Protein AF-A0A544Y731-F1 (afdb_monomer_lite)

Structure (mmCIF, N/CA/C/O backbone):
data_AF-A0A544Y731-F1
#
_entry.id   AF-A0A544Y731-F1
#
loop_
_atom_site.group_PDB
_atom_site.id
_atom_site.type_symbol
_atom_site.label_atom_id
_atom_site.label_alt_id
_atom_site.label_comp_id
_atom_site.label_asym_id
_atom_site.label_entity_id
_atom_site.label_seq_id
_atom_site.pdbx_PDB_ins_code
_atom_site.Cartn_x
_atom_site.Cartn_y
_atom_site.Cartn_z
_atom_site.occupancy
_atom_site.B_iso_or_equiv
_atom_site.auth_seq_id
_atom_site.auth_comp_id
_atom_site.auth_asym_id
_atom_site.auth_atom_id
_atom_site.pdbx_PDB_model_num
ATOM 1 N N . MET A 1 1 ? 7.324 11.461 7.011 1.00 40.72 1 MET A N 1
ATOM 2 C CA . MET A 1 1 ? 6.875 11.324 5.613 1.00 40.72 1 MET A CA 1
ATOM 3 C C . MET A 1 1 ? 5.561 12.087 5.469 1.00 40.72 1 MET A C 1
ATOM 5 O O . MET A 1 1 ? 4.742 11.975 6.371 1.00 40.72 1 MET A O 1
ATOM 9 N N . THR A 1 2 ? 5.385 12.925 4.443 1.00 43.88 2 THR A N 1
ATOM 10 C CA . THR A 1 2 ? 4.226 13.841 4.288 1.00 43.88 2 THR A CA 1
ATOM 11 C C . THR A 1 2 ? 2.957 13.166 3.756 1.00 43.88 2 THR A C 1
ATOM 13 O O . THR A 1 2 ? 1.892 13.777 3.798 1.00 43.88 2 THR A O 1
ATOM 16 N N . GLY A 1 3 ? 3.058 11.908 3.316 1.00 43.12 3 GLY A N 1
ATOM 17 C CA . GLY A 1 3 ? 1.939 11.127 2.787 1.00 43.12 3 GLY A CA 1
ATOM 18 C C . GLY A 1 3 ? 1.619 11.402 1.318 1.00 43.12 3 GLY A C 1
ATOM 19 O O . GLY A 1 3 ? 0.495 11.178 0.894 1.00 43.12 3 GLY A O 1
ATOM 20 N N . VAL A 1 4 ? 2.588 11.912 0.556 1.00 51.22 4 VAL A N 1
ATOM 21 C CA . VAL A 1 4 ? 2.385 12.395 -0.812 1.00 51.22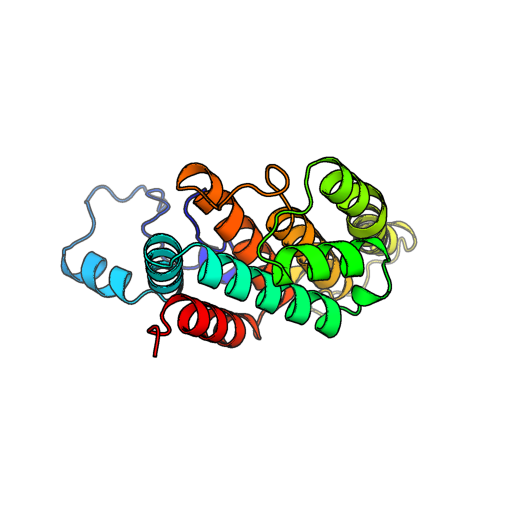 4 VAL A CA 1
ATOM 22 C C . VAL A 1 4 ? 3.286 11.627 -1.773 1.00 51.22 4 VAL A C 1
ATOM 24 O O . VAL A 1 4 ? 4.460 11.404 -1.469 1.00 51.22 4 VAL A O 1
ATOM 27 N N . ARG A 1 5 ? 2.742 11.209 -2.924 1.00 58.78 5 ARG A N 1
ATOM 28 C CA . ARG A 1 5 ? 3.461 10.401 -3.915 1.00 58.78 5 ARG A CA 1
ATOM 29 C C . ARG A 1 5 ? 4.443 11.275 -4.708 1.00 58.78 5 ARG A C 1
ATOM 31 O O . ARG A 1 5 ? 4.013 12.063 -5.536 1.00 58.78 5 ARG A O 1
ATOM 38 N N . LEU A 1 6 ? 5.747 11.114 -4.474 1.00 58.34 6 LEU A N 1
ATOM 39 C CA . LEU A 1 6 ? 6.803 11.793 -5.239 1.00 58.34 6 LEU A CA 1
ATOM 40 C C . LEU A 1 6 ? 6.984 11.118 -6.616 1.00 58.34 6 LEU A C 1
ATOM 42 O O . LEU A 1 6 ? 7.841 10.254 -6.756 1.00 58.34 6 LEU A O 1
ATOM 46 N N . THR A 1 7 ? 6.151 11.448 -7.605 1.00 59.28 7 THR A N 1
ATOM 47 C CA . THR A 1 7 ? 6.339 11.037 -9.019 1.00 59.28 7 THR A CA 1
ATOM 48 C C . THR A 1 7 ? 6.969 12.157 -9.841 1.00 59.28 7 THR A C 1
ATOM 50 O O . THR A 1 7 ? 6.969 13.303 -9.397 1.00 59.28 7 THR A O 1
ATOM 53 N N . ALA A 1 8 ? 7.451 11.874 -11.056 1.00 55.78 8 ALA A N 1
ATOM 54 C CA . ALA A 1 8 ? 7.881 12.926 -11.987 1.00 55.78 8 ALA A CA 1
ATOM 55 C C . ALA A 1 8 ? 6.768 13.961 -12.273 1.00 55.78 8 ALA A C 1
ATOM 57 O O . ALA A 1 8 ? 7.023 15.165 -12.276 1.00 55.78 8 ALA A O 1
ATOM 58 N N . GLU A 1 9 ? 5.521 13.501 -12.424 1.00 54.25 9 GLU A N 1
ATOM 59 C CA . GLU A 1 9 ? 4.333 14.359 -12.564 1.00 54.25 9 GLU A CA 1
ATOM 60 C C . GLU A 1 9 ? 4.136 15.257 -11.332 1.00 54.25 9 GLU A C 1
ATOM 62 O O . GLU A 1 9 ? 3.957 16.466 -11.466 1.00 54.25 9 GLU A O 1
ATOM 67 N N . TRP A 1 10 ? 4.257 14.693 -10.129 1.00 56.41 10 TRP A N 1
ATOM 68 C CA . TRP A 1 10 ? 4.209 15.457 -8.887 1.00 56.41 10 TRP A CA 1
ATOM 69 C C . TRP A 1 10 ? 5.381 16.450 -8.807 1.00 56.41 10 TRP A C 1
ATOM 71 O O . TRP A 1 10 ? 5.206 17.633 -8.584 1.00 56.41 10 TRP A O 1
ATOM 81 N N . LEU A 1 11 ? 6.613 16.055 -9.113 1.00 55.66 11 LEU A N 1
ATOM 82 C CA . LEU A 1 11 ? 7.748 16.987 -9.102 1.00 55.66 11 LEU A CA 1
ATOM 83 C C . LEU A 1 11 ? 7.603 18.146 -10.106 1.00 55.66 11 LEU A C 1
ATOM 85 O O . LEU A 1 11 ? 8.211 19.198 -9.908 1.00 55.66 11 LEU A O 1
ATOM 89 N N . SER A 1 12 ? 6.800 17.971 -11.158 1.00 52.28 12 SER A N 1
ATOM 90 C CA . SER A 1 12 ? 6.509 19.013 -12.147 1.00 52.28 12 SER A CA 1
ATOM 91 C C . SER A 1 12 ? 5.397 19.989 -11.727 1.00 52.28 12 SER A C 1
ATOM 93 O O . SER A 1 12 ? 5.237 21.040 -12.353 1.00 52.28 12 SER A O 1
ATOM 95 N N . GLY A 1 13 ? 4.643 19.669 -10.669 1.00 51.50 13 GLY A N 1
ATOM 96 C CA . GLY A 1 13 ? 3.543 20.469 -10.138 1.00 51.50 13 GLY A CA 1
ATOM 97 C C . GLY A 1 13 ? 3.939 21.371 -8.963 1.00 51.50 13 GLY A C 1
ATOM 98 O O . GLY A 1 13 ? 4.918 21.147 -8.252 1.00 51.50 13 GLY A O 1
ATOM 99 N N . ALA A 1 14 ? 3.150 22.420 -8.717 1.00 52.28 14 ALA A N 1
ATOM 100 C CA . ALA A 1 14 ? 3.285 23.229 -7.509 1.00 52.28 14 ALA A CA 1
ATOM 101 C C . ALA A 1 14 ? 2.688 22.470 -6.307 1.00 52.28 14 ALA A C 1
ATOM 103 O O . ALA A 1 14 ? 1.478 22.251 -6.263 1.00 52.28 14 ALA A O 1
ATOM 104 N N . HIS A 1 15 ? 3.513 22.081 -5.323 1.00 51.03 15 HIS A N 1
ATOM 105 C CA . HIS A 1 15 ? 3.049 21.312 -4.161 1.00 51.03 15 HIS A CA 1
ATOM 106 C C . HIS A 1 15 ? 3.283 22.013 -2.818 1.00 51.03 15 HIS A C 1
ATOM 108 O O . HIS A 1 15 ? 4.425 22.312 -2.472 1.00 51.03 15 HIS A O 1
ATOM 114 N N . PRO A 1 16 ? 2.236 22.186 -1.989 1.00 49.94 16 PRO A N 1
ATOM 115 C CA . PRO A 1 16 ? 2.325 22.934 -0.732 1.00 49.94 16 PRO A CA 1
ATOM 116 C C . PRO A 1 16 ? 3.081 22.198 0.390 1.00 49.94 16 PRO A C 1
ATOM 118 O O . PRO A 1 16 ? 3.379 22.790 1.425 1.00 49.94 16 PRO A O 1
ATOM 121 N N . TYR A 1 17 ? 3.420 20.917 0.207 1.00 45.50 17 TYR A N 1
ATOM 122 C CA . TYR A 1 17 ? 4.184 20.128 1.185 1.00 45.50 17 TYR A CA 1
ATOM 123 C C . TYR A 1 17 ? 5.698 20.308 1.085 1.00 45.50 17 TYR A C 1
ATOM 125 O O . TYR A 1 17 ? 6.421 19.952 2.016 1.00 45.50 17 TYR A O 1
ATOM 133 N N . LEU A 1 18 ? 6.170 20.861 -0.034 1.00 43.97 18 LEU A N 1
ATOM 134 C CA . LEU A 1 18 ? 7.523 21.364 -0.198 1.00 43.97 18 LEU A CA 1
ATOM 135 C C . LEU A 1 18 ? 7.423 22.881 -0.287 1.00 43.97 18 LEU A C 1
ATOM 137 O O . LEU A 1 18 ? 7.151 23.446 -1.339 1.00 43.97 18 LEU A O 1
ATOM 141 N N . THR A 1 19 ? 7.718 23.566 0.813 1.00 44.09 19 THR A N 1
ATOM 142 C CA . THR A 1 19 ? 7.907 25.026 0.842 1.00 44.09 19 THR A CA 1
ATOM 143 C C . THR A 1 19 ? 9.213 25.440 0.150 1.00 44.09 19 THR A C 1
ATOM 145 O O . THR A 1 19 ? 9.835 26.412 0.541 1.00 44.09 19 THR A O 1
ATOM 148 N N . PHE A 1 20 ? 9.670 24.686 -0.847 1.00 41.06 20 PHE A N 1
ATOM 149 C CA . PHE A 1 20 ? 10.825 25.001 -1.675 1.00 41.06 20 PHE A CA 1
ATOM 150 C C . PHE A 1 20 ? 10.366 25.008 -3.136 1.00 41.06 20 PHE A C 1
ATOM 152 O O . PHE A 1 20 ? 10.756 24.155 -3.924 1.00 41.06 20 PHE A O 1
ATOM 159 N N . GLN A 1 21 ? 9.534 25.980 -3.518 1.00 43.19 21 GLN A N 1
ATOM 160 C CA . GLN A 1 21 ? 9.644 26.485 -4.888 1.00 43.19 21 GLN A CA 1
ATOM 161 C C . GLN A 1 21 ? 11.025 27.131 -4.997 1.00 43.19 21 GLN A C 1
ATOM 163 O O . GLN A 1 21 ? 11.471 27.736 -4.030 1.00 43.19 21 GLN A O 1
ATOM 168 N N . TRP A 1 22 ? 11.753 26.967 -6.099 1.00 37.94 22 TRP A N 1
ATOM 169 C CA . TRP A 1 22 ? 12.925 27.808 -6.344 1.00 37.94 22 TRP A CA 1
ATOM 170 C C . TRP A 1 22 ? 12.571 28.839 -7.423 1.00 37.94 22 TRP A C 1
ATOM 172 O O . TRP A 1 22 ? 12.202 28.433 -8.524 1.00 37.94 22 TRP A O 1
ATOM 182 N N . PRO A 1 23 ? 12.686 30.150 -7.142 1.00 50.84 23 PRO A N 1
ATOM 183 C CA . PRO A 1 23 ? 13.085 30.733 -5.860 1.00 50.84 23 PRO A CA 1
ATOM 184 C C . PRO A 1 23 ? 12.032 30.502 -4.763 1.00 50.84 23 PRO A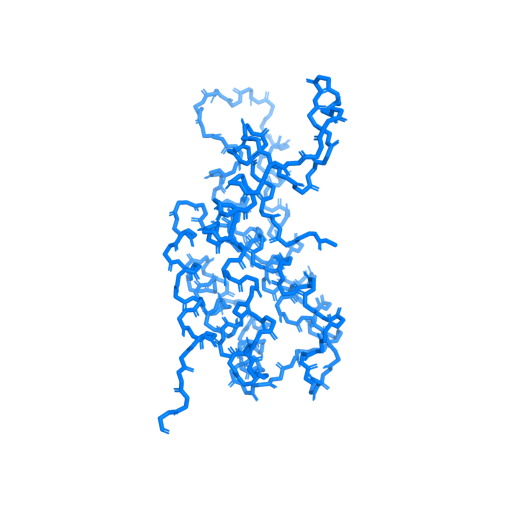 C 1
ATOM 186 O O . PRO A 1 23 ? 10.839 30.419 -5.047 1.00 50.84 23 PRO A O 1
ATOM 189 N N . LEU A 1 24 ? 12.510 30.384 -3.518 1.00 48.84 24 LEU A N 1
ATOM 190 C CA . LEU A 1 24 ? 11.707 30.148 -2.310 1.00 48.84 24 LEU A CA 1
ATOM 191 C C . LEU A 1 24 ? 10.553 31.146 -2.222 1.00 48.84 24 LEU A C 1
ATOM 193 O O . LEU A 1 24 ? 10.791 32.341 -2.062 1.00 48.84 24 LEU A O 1
ATOM 197 N N . ALA A 1 25 ? 9.318 30.647 -2.328 1.00 56.72 25 ALA A N 1
ATOM 198 C CA . ALA A 1 25 ? 8.116 31.454 -2.156 1.00 56.72 25 ALA A CA 1
ATOM 199 C C . ALA A 1 25 ? 8.125 32.099 -0.759 1.00 56.72 25 ALA A C 1
ATOM 201 O O . ALA A 1 25 ? 8.268 31.418 0.257 1.00 56.72 25 ALA A O 1
ATOM 202 N N . THR A 1 26 ? 8.019 33.426 -0.712 1.00 54.28 26 THR A N 1
ATOM 203 C CA . THR A 1 26 ? 8.150 34.224 0.518 1.00 54.28 26 THR A CA 1
ATOM 204 C C . THR A 1 26 ? 6.823 34.492 1.225 1.00 54.28 26 THR A C 1
ATOM 206 O O . THR A 1 26 ? 6.828 35.078 2.306 1.00 54.28 26 THR A O 1
ATOM 209 N N . GLU A 1 27 ? 5.696 34.084 0.639 1.00 57.47 27 GLU A N 1
ATOM 210 C CA . GLU A 1 27 ? 4.354 34.342 1.167 1.00 57.47 27 GLU A CA 1
ATOM 211 C C . GLU A 1 27 ? 3.608 33.026 1.452 1.00 57.47 27 GLU A C 1
ATOM 213 O O . GLU A 1 27 ? 3.734 32.070 0.682 1.00 57.47 27 GLU A O 1
ATOM 218 N N . PRO A 1 28 ? 2.871 32.935 2.577 1.00 60.25 28 PRO A N 1
ATOM 219 C CA . PRO A 1 28 ? 2.073 31.757 2.897 1.00 60.25 28 PRO A CA 1
ATOM 220 C C . PRO A 1 28 ? 0.917 31.586 1.894 1.00 60.25 28 PRO A C 1
ATOM 222 O O . PRO A 1 28 ? 0.397 32.591 1.405 1.00 60.25 28 PRO A O 1
ATOM 225 N N . PRO A 1 29 ? 0.471 30.342 1.629 1.00 65.88 29 PRO A N 1
ATOM 226 C CA . PRO A 1 29 ? -0.629 30.085 0.707 1.00 65.88 29 PRO A CA 1
ATOM 227 C C . PRO A 1 29 ? -1.920 30.764 1.172 1.00 65.88 29 PRO A C 1
ATOM 229 O O . PRO A 1 29 ? -2.239 30.823 2.366 1.00 65.88 29 PRO A O 1
ATOM 232 N N . THR A 1 30 ? -2.668 31.270 0.205 1.00 75.25 30 THR A N 1
ATOM 233 C CA . THR A 1 30 ? -3.953 31.935 0.390 1.00 75.25 30 THR A CA 1
ATOM 234 C C . THR A 1 30 ? -5.032 30.955 0.877 1.00 75.25 30 THR A C 1
ATOM 236 O O . THR A 1 30 ? -4.932 29.740 0.681 1.00 75.25 30 THR A O 1
ATOM 239 N N . PRO A 1 31 ? -6.117 31.449 1.505 1.00 74.31 31 PRO A N 1
ATOM 240 C CA . PRO A 1 31 ? -7.244 30.605 1.910 1.00 74.31 31 PRO A CA 1
ATOM 241 C C . PRO A 1 31 ? -7.887 29.810 0.762 1.00 74.31 31 PRO A C 1
ATOM 243 O O . PRO A 1 31 ? -8.412 28.725 0.999 1.00 74.31 31 PRO A O 1
ATOM 246 N N . GLU A 1 32 ? -7.849 30.339 -0.461 1.00 72.19 32 GLU A N 1
ATOM 247 C CA . GLU A 1 32 ? -8.384 29.698 -1.668 1.00 72.19 32 GLU A CA 1
ATOM 248 C C . GLU A 1 32 ? -7.488 28.535 -2.118 1.00 72.19 32 GLU A C 1
ATOM 250 O O . GLU A 1 32 ? -7.989 27.428 -2.307 1.00 72.19 32 GLU A O 1
ATOM 255 N N . GLU A 1 33 ? -6.165 28.725 -2.135 1.00 66.81 33 GLU A N 1
ATOM 256 C CA . GLU A 1 33 ? -5.188 27.652 -2.389 1.00 66.81 33 GLU A CA 1
ATOM 257 C C . GLU A 1 33 ? -5.279 26.540 -1.329 1.00 66.81 33 GLU A C 1
ATOM 259 O O . GLU A 1 33 ? -5.205 25.350 -1.637 1.00 66.81 33 GLU A O 1
ATOM 264 N N . LEU A 1 34 ? -5.525 26.904 -0.066 1.00 65.12 34 LEU A N 1
ATOM 265 C CA . LEU A 1 34 ? -5.784 25.939 1.008 1.00 65.12 34 LEU A CA 1
ATOM 266 C C . LEU A 1 34 ? -7.114 25.185 0.828 1.00 65.12 34 LEU A C 1
ATOM 268 O O . LEU A 1 34 ? -7.230 24.036 1.262 1.00 65.12 34 LEU A O 1
ATOM 272 N N . ALA A 1 35 ? -8.129 25.809 0.224 1.00 66.69 35 ALA A N 1
ATOM 273 C CA . ALA A 1 35 ? -9.417 25.174 -0.047 1.00 66.69 35 ALA A CA 1
ATOM 274 C C . ALA A 1 35 ? -9.334 24.200 -1.231 1.00 66.69 35 ALA A C 1
ATO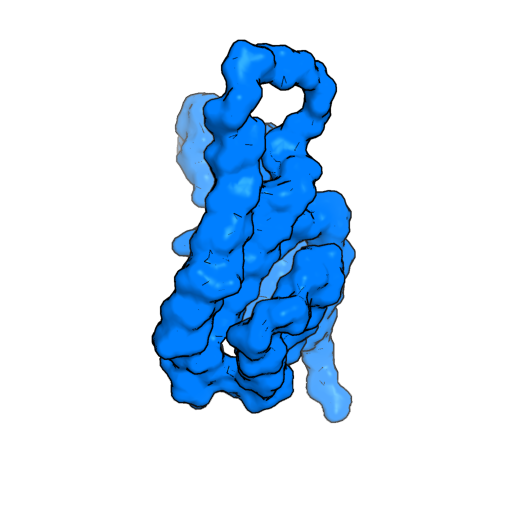M 276 O O . ALA A 1 35 ? -9.873 23.096 -1.144 1.00 66.69 35 ALA A O 1
ATOM 277 N N . GLU A 1 36 ? -8.618 24.565 -2.295 1.00 66.31 36 GLU A N 1
ATOM 278 C CA . GLU A 1 36 ? -8.301 23.663 -3.409 1.00 66.31 36 GLU A CA 1
ATOM 279 C C . GLU A 1 36 ? -7.495 22.456 -2.928 1.00 66.31 36 GLU A C 1
ATOM 281 O O . GLU A 1 36 ? -7.790 21.320 -3.301 1.00 66.31 36 GLU A O 1
ATOM 286 N N . HIS A 1 37 ? -6.571 22.674 -1.993 1.00 64.81 37 HIS A N 1
ATOM 287 C CA . HIS A 1 37 ? -5.779 21.610 -1.395 1.00 64.81 37 HIS A CA 1
ATOM 288 C C . HIS A 1 37 ? -6.614 20.553 -0.655 1.00 64.81 37 HIS A C 1
ATOM 290 O O . HIS A 1 37 ? -6.310 19.367 -0.725 1.00 64.81 37 HIS A O 1
ATOM 296 N N . ARG A 1 38 ? -7.717 20.932 0.005 1.00 67.38 38 ARG A N 1
ATOM 297 C CA . ARG A 1 38 ? -8.619 19.952 0.650 1.00 67.38 38 ARG A CA 1
ATOM 298 C C . ARG A 1 38 ? -9.320 19.027 -0.347 1.00 67.38 38 ARG A C 1
ATOM 300 O O . ARG A 1 38 ? -9.812 17.970 0.046 1.00 67.38 38 ARG A O 1
ATOM 307 N N . ASN A 1 39 ? -9.383 19.419 -1.617 1.00 76.44 39 ASN A N 1
ATOM 308 C CA . ASN A 1 39 ? -9.941 18.591 -2.679 1.00 76.44 39 ASN A CA 1
ATOM 309 C C . ASN A 1 39 ? -8.897 17.666 -3.322 1.00 76.44 39 ASN A C 1
ATOM 311 O O . ASN A 1 39 ? -9.285 16.818 -4.128 1.00 76.44 39 ASN A O 1
ATOM 315 N N . ASP A 1 40 ? -7.616 17.777 -2.944 1.00 82.81 40 ASP A N 1
ATOM 316 C CA . A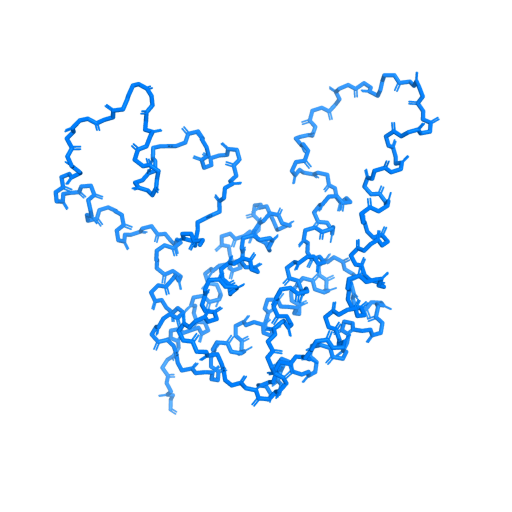SP A 1 40 ? -6.560 16.867 -3.383 1.00 82.81 40 ASP A CA 1
ATOM 317 C C . ASP A 1 40 ? -6.927 15.420 -2.986 1.00 82.81 40 ASP A C 1
ATOM 319 O O . ASP A 1 40 ? -7.190 15.130 -1.812 1.00 82.81 40 ASP A O 1
ATOM 323 N N . PRO A 1 41 ? -6.990 14.483 -3.943 1.00 84.12 41 PRO A N 1
ATOM 324 C CA . PRO A 1 41 ? -7.321 13.097 -3.648 1.00 84.12 41 PRO A CA 1
ATOM 325 C C . PRO A 1 41 ? -6.384 12.405 -2.644 1.00 84.12 41 PRO A C 1
ATOM 327 O O . PRO A 1 41 ? -6.844 11.523 -1.917 1.00 84.12 41 PRO A O 1
ATOM 330 N N . GLU A 1 42 ? -5.103 12.782 -2.585 1.00 82.75 42 GLU A N 1
ATOM 331 C CA . GLU A 1 42 ? -4.141 12.249 -1.610 1.00 82.75 42 GLU A CA 1
ATOM 332 C C . GLU A 1 42 ? -4.444 12.780 -0.201 1.00 82.75 42 GLU A C 1
ATOM 334 O O . GLU A 1 42 ? -4.450 12.010 0.762 1.00 82.75 42 GLU A O 1
ATOM 339 N N . VAL A 1 43 ? -4.821 14.061 -0.080 1.00 82.44 43 VAL A N 1
ATOM 340 C CA . VAL A 1 43 ? -5.325 14.641 1.183 1.00 82.44 43 VAL A CA 1
ATOM 341 C C . VAL A 1 43 ? -6.570 13.900 1.647 1.00 82.44 43 VAL A C 1
ATOM 343 O O . VAL A 1 43 ? -6.658 13.476 2.796 1.00 82.44 43 VAL A O 1
ATOM 346 N N . ARG A 1 44 ? -7.522 13.668 0.740 1.00 85.81 44 ARG A N 1
ATOM 347 C CA . ARG A 1 44 ? -8.770 12.968 1.068 1.00 85.81 44 ARG A CA 1
ATOM 348 C C . ARG A 1 44 ? -8.542 11.515 1.478 1.00 85.81 44 ARG A C 1
ATOM 350 O O . ARG A 1 44 ? -9.261 11.014 2.342 1.00 85.81 44 ARG A O 1
ATOM 357 N N . LEU A 1 45 ? -7.582 10.824 0.859 1.00 87.00 45 LEU A N 1
ATOM 358 C CA . LEU A 1 45 ? -7.184 9.481 1.282 1.00 87.00 45 LEU A CA 1
ATOM 359 C C . LEU A 1 45 ? -6.578 9.524 2.685 1.00 87.00 45 LEU A C 1
ATOM 361 O O . LEU A 1 45 ? -6.916 8.688 3.521 1.00 87.00 45 LEU A O 1
ATOM 365 N N . ARG A 1 46 ? -5.718 10.510 2.948 1.00 84.06 46 ARG A N 1
ATOM 366 C CA . ARG A 1 46 ? -5.090 10.692 4.251 1.00 84.06 46 ARG A CA 1
ATOM 367 C C . ARG A 1 46 ? -6.102 10.933 5.360 1.00 84.06 46 ARG A C 1
ATOM 369 O O . ARG A 1 46 ? -6.089 10.196 6.344 1.00 84.06 46 ARG A O 1
ATOM 376 N N . ASP A 1 47 ? -7.011 11.877 5.162 1.00 86.19 47 ASP A N 1
ATOM 377 C CA . ASP A 1 47 ? -8.081 12.165 6.117 1.00 86.19 47 ASP A CA 1
ATOM 378 C C . ASP A 1 47 ? -8.941 10.914 6.372 1.00 86.19 47 ASP A C 1
ATOM 380 O O . ASP A 1 47 ? -9.327 10.632 7.507 1.00 86.19 47 ASP A O 1
ATOM 384 N N . ALA A 1 48 ? -9.197 10.108 5.332 1.00 89.44 48 ALA A N 1
ATOM 385 C CA . ALA A 1 48 ? -9.933 8.855 5.467 1.00 89.44 48 ALA A CA 1
ATOM 386 C C . ALA A 1 48 ? -9.163 7.793 6.273 1.00 89.44 48 ALA A C 1
ATOM 388 O O . ALA A 1 48 ? -9.780 7.089 7.070 1.00 89.44 48 ALA A O 1
ATOM 389 N N . VAL A 1 49 ? -7.840 7.670 6.105 1.00 87.69 49 VAL A N 1
ATOM 390 C CA . VAL A 1 49 ? -7.005 6.771 6.926 1.00 87.69 49 VAL A CA 1
ATOM 391 C C . VAL A 1 49 ? -7.039 7.203 8.387 1.00 87.69 49 VAL A C 1
ATOM 393 O O . VAL A 1 49 ? -7.274 6.365 9.256 1.00 87.69 49 VAL A O 1
ATOM 396 N N . GLU A 1 50 ? -6.839 8.496 8.654 1.00 85.06 50 GLU A N 1
ATOM 397 C CA . GLU A 1 50 ? -6.801 9.055 10.009 1.00 85.06 50 GLU A CA 1
ATOM 398 C C . GLU A 1 50 ? -8.153 8.907 10.735 1.00 85.06 50 GLU A C 1
ATOM 400 O O . GLU A 1 50 ? -8.180 8.636 11.936 1.00 85.06 50 GLU A O 1
ATOM 405 N N . ALA A 1 51 ? -9.275 9.023 10.014 1.00 87.56 51 ALA A N 1
ATOM 406 C CA . ALA A 1 51 ? -10.621 8.905 10.580 1.00 87.56 51 ALA A CA 1
ATOM 407 C C . ALA A 1 51 ? -11.158 7.461 10.673 1.00 87.56 51 ALA A C 1
ATOM 409 O O . ALA A 1 51 ? -12.135 7.213 11.388 1.00 87.56 51 ALA A O 1
ATOM 410 N N . ALA A 1 52 ? -10.586 6.509 9.930 1.00 87.00 52 ALA A N 1
ATOM 411 C CA . ALA A 1 52 ? -11.103 5.146 9.858 1.00 87.00 52 ALA A CA 1
ATOM 412 C C . ALA A 1 52 ? -10.788 4.322 11.123 1.00 87.00 52 ALA A C 1
ATOM 414 O O . ALA A 1 52 ? -9.686 4.406 11.663 1.00 87.00 52 ALA A O 1
ATOM 415 N N . PRO A 1 53 ? -11.711 3.448 11.574 1.00 86.38 53 PRO A N 1
ATOM 416 C CA . PRO A 1 53 ? -11.401 2.462 12.602 1.00 86.38 53 PRO A CA 1
ATOM 417 C C . PRO A 1 53 ? -10.382 1.434 12.092 1.00 86.38 53 PRO A C 1
ATOM 419 O O . PRO A 1 53 ? -10.326 1.132 10.897 1.00 86.38 53 PRO A O 1
ATOM 422 N N . GLU A 1 54 ? -9.646 0.827 13.024 1.00 83.75 54 GLU A N 1
ATOM 423 C CA . GLU A 1 54 ? -8.604 -0.179 12.766 1.00 83.75 54 GLU A CA 1
ATOM 424 C C . GLU A 1 54 ? -9.049 -1.269 11.775 1.00 83.75 54 GLU A C 1
ATOM 426 O O . GLU A 1 54 ? -8.335 -1.583 10.824 1.00 83.75 54 GLU A O 1
ATOM 431 N N . SER A 1 55 ? -10.258 -1.810 11.944 1.00 86.69 55 SER A N 1
ATOM 432 C CA . SER A 1 55 ? -10.792 -2.866 11.075 1.00 86.69 55 SER A CA 1
ATOM 433 C C . SER A 1 55 ? -10.876 -2.453 9.603 1.00 86.69 55 SER A C 1
ATOM 435 O O . SER A 1 55 ? -10.617 -3.271 8.722 1.00 86.69 55 SER A O 1
ATOM 437 N N . ARG A 1 56 ? -11.187 -1.184 9.314 1.00 88.94 56 ARG A N 1
ATOM 438 C CA . ARG A 1 56 ? -11.236 -0.664 7.940 1.00 88.94 56 ARG A CA 1
ATOM 439 C C . ARG A 1 56 ? -9.863 -0.339 7.394 1.00 88.94 56 ARG A C 1
ATOM 441 O O . ARG A 1 56 ? -9.634 -0.537 6.207 1.00 88.94 56 ARG A O 1
ATOM 448 N N . GLN A 1 57 ? -8.950 0.123 8.241 1.00 88.06 57 GLN A N 1
ATOM 449 C CA . GLN A 1 57 ? -7.563 0.316 7.831 1.00 88.06 57 GLN A CA 1
ATOM 450 C C . GLN A 1 57 ? -6.932 -1.024 7.420 1.00 88.06 57 GLN A C 1
ATOM 452 O O . GLN A 1 57 ? -6.299 -1.106 6.370 1.00 88.06 57 GLN A O 1
ATOM 457 N N . PHE A 1 58 ? -7.183 -2.102 8.174 1.00 88.00 58 PHE A N 1
ATOM 458 C CA . PHE A 1 58 ? -6.767 -3.449 7.773 1.00 88.00 58 PHE A CA 1
ATOM 459 C C . PHE A 1 58 ? -7.496 -3.954 6.532 1.00 88.00 58 PHE A C 1
ATOM 461 O O . PHE A 1 58 ? -6.848 -4.547 5.678 1.00 88.00 58 PHE A O 1
ATOM 468 N N . ALA A 1 59 ? -8.798 -3.694 6.385 1.00 91.06 59 ALA A N 1
ATOM 469 C CA . ALA A 1 59 ? -9.521 -4.051 5.165 1.00 91.06 59 ALA A CA 1
ATOM 470 C C . ALA A 1 59 ? -8.937 -3.349 3.925 1.00 91.06 59 ALA A C 1
ATOM 472 O O . ALA A 1 59 ? -8.769 -3.982 2.887 1.00 91.06 59 ALA A O 1
ATOM 473 N N . ALA A 1 60 ? -8.570 -2.069 4.041 1.00 92.56 60 ALA A N 1
ATOM 474 C CA . ALA A 1 60 ? -7.932 -1.316 2.965 1.00 92.56 60 ALA A CA 1
ATOM 475 C C . ALA A 1 60 ? -6.532 -1.864 2.638 1.00 92.56 60 ALA A C 1
ATOM 477 O O . ALA A 1 60 ? -6.215 -2.079 1.472 1.00 92.56 60 ALA A O 1
ATOM 478 N N . LEU A 1 61 ? -5.713 -2.162 3.654 1.00 91.75 61 LEU A N 1
ATOM 479 C CA . LEU A 1 61 ? -4.392 -2.770 3.456 1.00 91.75 61 LEU A CA 1
ATOM 480 C C . LEU A 1 61 ? -4.472 -4.184 2.870 1.00 91.75 61 LEU A C 1
ATOM 482 O O . LEU A 1 61 ? -3.668 -4.522 2.006 1.00 91.75 61 LEU A O 1
ATOM 486 N N . ALA A 1 62 ? -5.425 -5.001 3.321 1.00 92.56 62 ALA A N 1
ATOM 487 C CA . ALA A 1 62 ? -5.663 -6.335 2.782 1.00 92.56 62 ALA A CA 1
ATOM 488 C C . ALA A 1 62 ? -6.077 -6.252 1.310 1.00 92.56 62 ALA A C 1
ATOM 490 O O . ALA A 1 62 ? -5.466 -6.909 0.475 1.00 92.56 62 ALA A O 1
ATOM 491 N N . HIS A 1 63 ? -7.024 -5.367 0.985 1.00 95.12 63 HIS A N 1
ATOM 492 C CA . HIS A 1 63 ? -7.448 -5.127 -0.390 1.00 95.12 63 HIS A CA 1
ATOM 493 C C . HIS A 1 63 ? -6.288 -4.674 -1.285 1.00 95.12 63 HIS A C 1
ATOM 495 O O . HIS A 1 63 ? -6.095 -5.217 -2.370 1.00 95.12 63 HIS A O 1
ATOM 501 N N . LEU A 1 64 ? -5.480 -3.712 -0.823 1.00 95.31 64 LEU A N 1
ATOM 502 C CA . LEU A 1 64 ? -4.305 -3.268 -1.568 1.00 95.31 64 LEU A CA 1
ATOM 503 C C . LEU A 1 64 ? -3.313 -4.415 -1.788 1.00 95.31 64 LEU A C 1
ATOM 505 O O . LEU A 1 64 ? -2.781 -4.577 -2.883 1.00 95.31 64 LEU A O 1
ATOM 509 N N . ALA A 1 65 ? -3.054 -5.205 -0.748 1.00 94.31 65 ALA A N 1
ATOM 510 C CA . ALA A 1 65 ? -2.111 -6.306 -0.820 1.00 94.31 65 ALA A CA 1
ATOM 511 C C . ALA A 1 65 ? -2.579 -7.402 -1.792 1.00 94.31 65 ALA A C 1
ATOM 513 O O . ALA A 1 65 ? -1.767 -7.913 -2.560 1.00 94.31 65 ALA A O 1
ATOM 514 N N . GLU A 1 66 ? -3.872 -7.732 -1.795 1.00 95.75 66 GLU A N 1
ATOM 515 C CA . GLU A 1 66 ? -4.480 -8.662 -2.755 1.00 95.75 66 GLU A CA 1
ATOM 516 C C . GLU A 1 66 ? -4.359 -8.135 -4.187 1.00 95.75 66 GLU A C 1
ATOM 518 O O . GLU A 1 66 ? -3.845 -8.840 -5.056 1.00 95.75 66 GLU A O 1
ATOM 523 N N . LEU A 1 67 ? -4.724 -6.866 -4.411 1.00 96.94 67 LEU A N 1
ATOM 524 C CA . LEU A 1 67 ? -4.604 -6.210 -5.713 1.00 96.94 67 LEU A CA 1
ATOM 525 C C . LEU A 1 67 ? -3.174 -6.304 -6.262 1.00 96.94 67 LEU A C 1
ATOM 527 O O . LEU A 1 67 ? -2.975 -6.711 -7.406 1.00 96.94 67 LEU A O 1
ATOM 531 N N . LEU A 1 68 ? -2.174 -5.954 -5.448 1.00 96.44 68 LEU A N 1
ATOM 532 C CA . LEU A 1 68 ? -0.768 -6.014 -5.848 1.00 96.44 68 LEU A CA 1
ATOM 533 C C . LEU A 1 68 ? -0.302 -7.456 -6.081 1.00 96.44 68 LEU A C 1
ATOM 535 O O . LEU A 1 68 ? 0.400 -7.731 -7.057 1.00 96.44 68 LEU A O 1
ATOM 539 N N . ALA A 1 69 ? -0.691 -8.388 -5.209 1.00 95.38 69 ALA A N 1
ATOM 540 C CA . ALA A 1 69 ? -0.294 -9.784 -5.324 1.00 95.38 69 ALA A CA 1
ATOM 541 C C . ALA A 1 69 ? -0.825 -10.441 -6.603 1.00 95.38 69 ALA A C 1
ATOM 543 O O . ALA A 1 69 ? -0.087 -11.199 -7.241 1.00 95.38 69 ALA A O 1
ATOM 544 N N . ASP A 1 70 ? -2.054 -10.120 -6.999 1.00 95.50 70 ASP A N 1
ATOM 545 C CA . ASP A 1 70 ? -2.669 -10.638 -8.217 1.00 95.50 70 ASP A CA 1
ATOM 546 C C . ASP A 1 70 ? -2.107 -9.945 -9.461 1.00 95.50 70 ASP A C 1
ATOM 548 O O . ASP A 1 70 ? -1.596 -10.612 -10.368 1.00 95.50 70 ASP A O 1
ATOM 552 N N . ARG A 1 71 ? -2.121 -8.603 -9.486 1.00 95.75 71 ARG A N 1
ATOM 553 C CA . ARG A 1 71 ? -1.692 -7.799 -10.643 1.00 95.75 71 ARG A CA 1
ATOM 554 C C . ARG A 1 71 ? -0.249 -8.089 -11.045 1.00 95.75 71 ARG A C 1
ATOM 556 O O . ARG A 1 71 ? 0.034 -8.228 -12.234 1.00 95.75 71 ARG A O 1
ATOM 563 N N . PHE A 1 72 ? 0.636 -8.229 -10.060 1.00 94.75 72 PHE A N 1
ATOM 564 C CA . PHE A 1 72 ? 2.066 -8.458 -10.267 1.00 94.75 72 PHE A CA 1
ATOM 565 C C . PHE A 1 72 ? 2.475 -9.922 -10.072 1.00 94.75 72 PHE A C 1
ATOM 567 O O . PHE A 1 72 ? 3.662 -10.238 -10.068 1.00 94.75 72 PHE A O 1
ATOM 574 N N . ARG A 1 73 ? 1.520 -10.856 -9.950 1.00 93.50 73 ARG A N 1
ATOM 575 C CA . ARG A 1 73 ? 1.784 -12.298 -9.768 1.00 93.50 73 ARG A CA 1
ATOM 576 C C . ARG A 1 73 ? 2.745 -12.594 -8.603 1.00 93.50 73 ARG A C 1
ATOM 578 O O . ARG A 1 73 ? 3.602 -13.474 -8.704 1.00 93.50 73 ARG A O 1
ATOM 585 N N . LEU A 1 74 ? 2.617 -11.862 -7.498 1.00 92.19 74 LEU A N 1
ATOM 586 C CA . LEU A 1 74 ? 3.430 -12.047 -6.288 1.00 92.19 74 LEU A CA 1
ATOM 587 C C . LEU A 1 74 ? 2.867 -13.161 -5.386 1.00 92.19 74 LEU A C 1
ATOM 589 O O . LEU A 1 74 ? 3.554 -13.648 -4.491 1.00 92.19 74 LEU A O 1
ATOM 593 N N . GLY A 1 75 ? 1.649 -13.647 -5.652 1.00 84.62 75 GLY A N 1
ATOM 594 C CA . GLY A 1 75 ? 1.052 -14.785 -4.937 1.00 84.62 75 GLY A CA 1
ATOM 595 C C . GLY A 1 75 ? 1.832 -16.107 -5.057 1.00 84.62 75 GLY A C 1
ATOM 596 O O . GLY A 1 75 ? 1.629 -17.019 -4.252 1.00 84.62 75 GLY A O 1
ATOM 597 N N . GLY A 1 76 ? 2.763 -16.208 -6.016 1.00 85.06 76 GLY A N 1
ATOM 598 C CA . GLY A 1 76 ? 3.689 -17.339 -6.139 1.00 85.06 76 GLY A CA 1
ATOM 599 C C . GLY A 1 76 ? 4.676 -17.458 -4.970 1.00 85.06 76 GLY A C 1
ATOM 600 O O . GLY A 1 76 ? 5.174 -18.549 -4.693 1.00 85.06 76 GLY A O 1
ATOM 601 N N . PHE A 1 77 ? 4.915 -16.370 -4.232 1.00 87.06 77 PHE A N 1
ATOM 602 C CA . PHE A 1 77 ? 5.799 -16.362 -3.073 1.00 87.06 77 PHE A CA 1
ATOM 603 C C . PHE A 1 77 ? 5.045 -16.844 -1.819 1.00 87.06 77 PHE A C 1
ATOM 605 O O . PHE A 1 77 ? 4.067 -16.218 -1.401 1.00 87.06 77 PHE A O 1
ATOM 612 N N . PRO A 1 78 ? 5.488 -17.923 -1.141 1.00 87.56 78 PRO A N 1
ATOM 613 C CA . PRO A 1 78 ? 4.789 -18.447 0.036 1.00 87.56 78 PRO A CA 1
ATOM 614 C C . PRO A 1 78 ? 4.599 -17.424 1.163 1.00 87.56 78 PRO A C 1
ATOM 616 O O . PRO A 1 78 ? 3.567 -17.441 1.832 1.00 87.56 78 PRO A O 1
ATOM 619 N N . VAL A 1 79 ? 5.567 -16.520 1.346 1.00 88.00 79 VAL A N 1
ATOM 620 C CA . VAL A 1 79 ? 5.513 -15.451 2.353 1.00 88.00 79 VAL A CA 1
ATOM 621 C C . VAL A 1 79 ? 4.389 -14.443 2.074 1.00 88.00 79 VAL A C 1
ATOM 623 O O . VAL A 1 79 ? 3.748 -13.979 3.014 1.00 88.00 79 VAL A O 1
ATOM 626 N N . VAL A 1 80 ? 4.064 -14.179 0.802 1.00 90.75 80 VAL A N 1
ATOM 627 C CA . VAL A 1 80 ? 2.981 -13.259 0.416 1.00 90.75 80 VAL A CA 1
ATOM 628 C C . VAL A 1 80 ? 1.630 -13.817 0.854 1.00 90.75 80 VAL A C 1
ATOM 630 O O . VAL A 1 80 ? 0.869 -13.119 1.513 1.00 90.75 80 VAL A O 1
ATOM 633 N N . ARG A 1 81 ? 1.361 -15.107 0.618 1.00 88.75 81 ARG A N 1
ATOM 634 C CA . ARG A 1 81 ? 0.107 -15.753 1.065 1.00 88.75 81 ARG A CA 1
ATOM 635 C C . ARG A 1 81 ? -0.102 -15.658 2.577 1.00 88.75 81 ARG A C 1
ATOM 637 O O . ARG A 1 81 ? -1.210 -15.416 3.044 1.00 88.75 81 ARG A O 1
ATOM 644 N N . ASN A 1 82 ? 0.973 -15.826 3.341 1.00 87.88 82 ASN A N 1
ATOM 645 C CA . ASN A 1 82 ? 0.947 -15.710 4.796 1.00 87.88 82 ASN A CA 1
ATOM 646 C C . ASN A 1 82 ? 0.602 -14.282 5.249 1.00 87.88 82 ASN A C 1
ATOM 648 O O . ASN A 1 82 ? -0.188 -14.103 6.175 1.00 87.88 82 ASN A O 1
ATOM 652 N N . VAL A 1 83 ? 1.177 -13.278 4.587 1.00 88.50 83 VAL A N 1
ATOM 653 C CA . VAL A 1 83 ? 0.932 -11.854 4.854 1.00 88.50 83 VAL A CA 1
ATOM 654 C C . VAL A 1 83 ? -0.501 -11.464 4.506 1.00 88.50 83 VAL A C 1
ATOM 656 O O . VAL A 1 83 ? -1.150 -10.815 5.321 1.00 88.50 83 VAL A O 1
ATOM 659 N N . LEU A 1 84 ? -1.022 -11.919 3.363 1.00 90.81 84 LEU A N 1
ATOM 660 C CA . LEU A 1 84 ? -2.422 -11.707 2.979 1.00 90.81 84 LEU A CA 1
ATOM 661 C C . LEU A 1 84 ? -3.377 -12.263 4.041 1.00 90.81 84 LEU A C 1
ATOM 663 O O . LEU A 1 84 ? -4.277 -11.559 4.491 1.00 90.81 84 LEU A O 1
ATOM 667 N N . ALA A 1 85 ? -3.131 -13.487 4.518 1.00 89.06 85 ALA A N 1
ATOM 668 C CA . ALA A 1 85 ? -3.943 -14.097 5.568 1.00 89.06 85 ALA A CA 1
ATOM 669 C C . ALA A 1 85 ? -3.888 -13.319 6.897 1.00 89.06 85 ALA A C 1
ATOM 671 O O . ALA A 1 85 ? -4.898 -13.219 7.596 1.00 89.06 85 ALA A O 1
ATOM 672 N N . ASP A 1 86 ? -2.730 -12.760 7.257 1.00 87.62 86 ASP A N 1
ATOM 673 C CA . ASP A 1 86 ? -2.613 -11.919 8.449 1.00 87.62 86 ASP A CA 1
ATOM 674 C C . ASP A 1 86 ? -3.391 -10.611 8.290 1.00 87.62 86 ASP A C 1
ATOM 676 O O . ASP A 1 86 ? -4.215 -10.302 9.154 1.00 87.62 86 ASP A O 1
ATOM 680 N N . LEU A 1 87 ? -3.203 -9.892 7.181 1.00 87.88 87 LEU A N 1
ATOM 681 C CA . LEU A 1 87 ? -3.891 -8.624 6.925 1.00 87.88 87 LEU A CA 1
ATOM 682 C C . LEU A 1 87 ? -5.412 -8.805 6.883 1.00 87.88 87 LEU A C 1
ATOM 684 O O . LEU A 1 87 ? -6.125 -8.074 7.568 1.00 87.88 87 LEU A O 1
ATOM 688 N N . ALA A 1 88 ? -5.903 -9.830 6.180 1.00 88.50 88 ALA A N 1
ATOM 689 C CA . ALA A 1 88 ? -7.329 -10.166 6.117 1.00 88.50 88 ALA A CA 1
ATOM 690 C C . ALA A 1 88 ? -7.923 -10.500 7.497 1.00 88.50 88 ALA A C 1
ATOM 692 O O . ALA A 1 88 ? -9.105 -10.288 7.752 1.00 88.50 88 ALA A O 1
ATOM 693 N N . SER A 1 89 ? -7.096 -11.002 8.414 1.00 86.00 89 SER A N 1
ATOM 694 C CA . SER A 1 89 ? -7.493 -11.290 9.793 1.00 86.00 89 SER A CA 1
ATOM 695 C C . SER A 1 89 ? -7.337 -10.109 10.759 1.00 86.00 89 SER A C 1
ATOM 697 O O . SER A 1 89 ? -7.482 -10.298 11.969 1.00 86.00 89 SER A O 1
ATOM 699 N N . GLY A 1 90 ? -7.010 -8.916 10.250 1.00 81.06 90 GLY A N 1
ATOM 700 C CA . GLY A 1 90 ? -6.790 -7.717 11.058 1.00 81.06 90 GLY A CA 1
ATOM 701 C C . GLY A 1 90 ? -5.481 -7.745 11.845 1.00 81.06 90 GLY A C 1
ATOM 702 O O . GLY A 1 90 ? -5.420 -7.234 12.957 1.00 81.06 90 GLY A O 1
ATOM 703 N N . ARG A 1 91 ? -4.441 -8.416 11.333 1.00 80.38 91 ARG A N 1
ATOM 704 C CA . ARG A 1 91 ? -3.152 -8.553 12.023 1.00 80.38 91 ARG A CA 1
ATOM 705 C C . ARG A 1 91 ? -1.989 -8.122 11.143 1.00 80.38 91 ARG A C 1
ATOM 707 O O . ARG A 1 91 ? -1.945 -8.385 9.948 1.00 80.38 91 ARG A O 1
ATOM 714 N N . ARG A 1 92 ? -0.977 -7.522 11.772 1.00 78.25 92 ARG A N 1
ATOM 715 C CA . ARG A 1 92 ? 0.347 -7.326 11.163 1.00 78.25 92 ARG A CA 1
ATOM 716 C C . ARG A 1 92 ? 1.140 -8.631 11.131 1.00 78.25 92 ARG A C 1
ATOM 718 O O . ARG A 1 92 ? 1.012 -9.465 12.032 1.00 78.25 92 ARG A O 1
ATOM 725 N N . ALA A 1 93 ? 2.031 -8.742 10.148 1.00 78.06 93 ALA A N 1
ATOM 726 C CA . ALA A 1 93 ? 2.835 -9.936 9.905 1.00 78.06 93 ALA A CA 1
ATOM 727 C C . ALA A 1 93 ? 4.008 -10.099 10.900 1.00 78.06 93 ALA A C 1
ATOM 729 O O . ALA A 1 93 ? 4.477 -11.211 11.154 1.00 78.06 93 ALA A O 1
ATOM 730 N N . GLY A 1 94 ? 4.459 -9.002 11.518 1.00 77.62 94 GLY A N 1
ATOM 731 C CA . GLY A 1 94 ? 5.572 -8.999 12.471 1.00 77.62 94 GLY A CA 1
ATOM 732 C C . GLY A 1 94 ? 6.957 -8.989 11.811 1.00 77.62 94 GLY A C 1
ATOM 733 O O . GLY A 1 94 ? 7.109 -9.286 10.627 1.00 77.62 94 GLY A O 1
ATOM 734 N N . ALA A 1 95 ? 7.988 -8.663 12.599 1.00 79.38 95 ALA A N 1
ATOM 735 C CA . ALA A 1 95 ? 9.356 -8.443 12.109 1.00 79.38 95 ALA A CA 1
ATOM 736 C C . ALA A 1 95 ? 9.944 -9.636 11.335 1.00 79.38 95 ALA A C 1
ATOM 738 O O . ALA A 1 95 ? 10.606 -9.433 10.323 1.00 79.38 95 ALA A O 1
ATOM 739 N N . GLN A 1 96 ? 9.653 -10.869 11.764 1.00 83.62 96 GLN A N 1
ATOM 740 C CA . GLN A 1 96 ? 10.113 -12.071 11.066 1.00 83.62 96 GLN A CA 1
ATOM 741 C C . GLN A 1 96 ? 9.584 -12.125 9.625 1.00 83.62 96 GLN A C 1
ATOM 743 O O . GLN A 1 96 ? 10.363 -12.275 8.690 1.00 83.62 96 GLN A O 1
ATOM 748 N N . ARG A 1 97 ? 8.271 -11.950 9.428 1.00 84.88 97 ARG A N 1
ATOM 749 C CA . ARG A 1 97 ? 7.657 -12.010 8.092 1.00 84.88 97 ARG A CA 1
ATOM 750 C C . ARG A 1 97 ? 8.091 -10.842 7.209 1.00 84.88 97 ARG A C 1
ATOM 752 O O . ARG A 1 97 ? 8.230 -11.014 6.006 1.00 84.88 97 ARG A O 1
ATOM 759 N N . VAL A 1 98 ? 8.346 -9.674 7.798 1.00 85.44 98 VAL A N 1
ATOM 760 C CA . VAL A 1 98 ? 8.912 -8.518 7.082 1.00 85.44 98 VAL A CA 1
ATOM 761 C C . VAL A 1 98 ? 10.335 -8.807 6.593 1.00 85.44 98 VAL A C 1
ATOM 763 O O . VAL A 1 98 ? 10.669 -8.423 5.473 1.00 85.44 98 VAL A O 1
ATOM 766 N N . GLY A 1 99 ? 11.153 -9.493 7.399 1.00 85.69 99 GLY A N 1
ATOM 767 C CA . GLY A 1 99 ? 12.475 -9.972 6.986 1.00 85.69 99 GLY A CA 1
ATOM 768 C C . GLY A 1 99 ? 12.383 -11.002 5.859 1.00 85.69 99 GLY A C 1
ATOM 769 O O . GLY A 1 99 ? 13.046 -10.858 4.840 1.00 85.69 99 GLY A O 1
ATOM 770 N N . GLU A 1 100 ? 11.468 -11.968 5.977 1.00 89.94 100 GLU A N 1
ATOM 771 C CA . GLU A 1 100 ? 11.217 -12.949 4.914 1.00 89.94 100 GLU A CA 1
ATOM 772 C C . GLU A 1 100 ? 10.736 -12.289 3.609 1.00 89.94 100 GLU A C 1
ATOM 774 O O . GLU A 1 100 ? 11.149 -12.712 2.533 1.00 89.94 100 GLU A O 1
ATOM 779 N N . LEU A 1 101 ? 9.896 -11.245 3.672 1.00 89.69 101 LEU A N 1
ATOM 780 C CA . LEU A 1 101 ? 9.519 -10.453 2.493 1.00 89.69 101 LEU A CA 1
ATOM 781 C C . LEU A 1 101 ? 10.726 -9.719 1.896 1.00 89.69 101 LEU A C 1
ATOM 783 O O . LEU A 1 101 ? 10.870 -9.696 0.678 1.00 89.69 101 LEU A O 1
ATOM 787 N N . ALA A 1 102 ? 11.604 -9.156 2.728 1.00 88.56 102 ALA A N 1
ATOM 788 C CA . ALA A 1 102 ? 12.811 -8.483 2.252 1.00 88.56 102 ALA A CA 1
ATOM 789 C C . ALA A 1 102 ? 13.691 -9.445 1.441 1.00 88.56 102 ALA A C 1
ATOM 791 O O . ALA A 1 102 ? 14.048 -9.166 0.302 1.00 88.56 102 ALA A O 1
ATOM 792 N N . GLU A 1 103 ? 13.998 -10.602 2.025 1.00 91.50 103 GLU A N 1
ATOM 793 C CA . GLU A 1 103 ? 14.964 -11.553 1.475 1.00 91.50 103 GLU A CA 1
ATOM 794 C C . GLU A 1 103 ? 14.393 -12.387 0.332 1.00 91.50 103 GLU A C 1
ATOM 796 O O . GLU A 1 103 ? 15.104 -12.711 -0.614 1.00 91.50 103 GLU A O 1
ATOM 801 N N . ARG A 1 104 ? 13.118 -12.783 0.423 1.00 91.88 104 ARG A N 1
ATOM 802 C CA . ARG A 1 104 ? 12.532 -13.773 -0.492 1.00 91.88 104 ARG A CA 1
ATOM 803 C C . ARG A 1 104 ? 11.624 -13.181 -1.551 1.00 91.88 104 ARG A C 1
ATOM 805 O O . ARG A 1 104 ? 11.252 -13.922 -2.453 1.00 91.88 104 ARG A O 1
ATOM 812 N N . LEU A 1 105 ? 11.228 -11.918 -1.420 1.00 91.38 105 LEU A N 1
ATOM 813 C CA . LEU A 1 105 ? 10.411 -11.215 -2.408 1.00 91.38 105 LEU A CA 1
ATOM 814 C C . LEU A 1 105 ? 11.163 -10.002 -2.954 1.00 91.38 105 LEU A C 1
ATOM 816 O O . LEU A 1 105 ? 11.439 -9.960 -4.142 1.00 91.38 105 LEU A O 1
ATOM 820 N N . VAL A 1 106 ? 11.514 -9.034 -2.106 1.00 90.75 106 VAL A N 1
ATOM 821 C CA . VAL A 1 106 ? 12.039 -7.741 -2.575 1.00 90.75 106 VAL A CA 1
ATOM 822 C C . VAL A 1 106 ? 13.445 -7.866 -3.158 1.00 90.75 106 VAL A C 1
ATOM 824 O O . VAL A 1 106 ? 13.683 -7.351 -4.243 1.00 90.75 106 VAL A O 1
ATOM 827 N N . ALA A 1 107 ? 14.365 -8.563 -2.487 1.00 88.19 107 ALA A N 1
ATOM 828 C CA . ALA A 1 107 ? 15.737 -8.707 -2.974 1.00 88.19 107 ALA A CA 1
ATOM 829 C C . ALA A 1 107 ? 15.828 -9.414 -4.347 1.00 88.19 107 ALA A C 1
ATOM 831 O O . ALA A 1 107 ? 16.519 -8.882 -5.211 1.00 88.19 107 ALA A O 1
ATOM 832 N N . PRO A 1 108 ? 15.106 -10.527 -4.608 1.00 88.12 108 PRO A N 1
ATOM 833 C CA . PRO A 1 108 ? 15.049 -11.120 -5.945 1.00 88.12 108 PRO A CA 1
ATOM 834 C C . PRO A 1 108 ? 14.485 -10.171 -7.008 1.00 88.12 108 PRO A C 1
ATOM 836 O O . PRO A 1 108 ? 15.064 -10.052 -8.079 1.00 88.12 108 PRO A O 1
ATOM 839 N N . LEU A 1 109 ? 13.404 -9.444 -6.702 1.00 87.94 109 LEU A N 1
ATOM 840 C CA . LEU A 1 109 ? 12.821 -8.482 -7.644 1.00 87.94 109 LEU A CA 1
ATOM 841 C C . LEU A 1 109 ? 13.769 -7.314 -7.940 1.00 87.94 109 LEU A C 1
ATOM 843 O O . LEU A 1 109 ? 13.817 -6.836 -9.063 1.00 87.94 109 LEU A O 1
ATOM 847 N N . ALA A 1 110 ? 14.537 -6.858 -6.949 1.00 86.44 110 ALA A N 1
ATOM 848 C CA . ALA A 1 110 ? 15.549 -5.831 -7.166 1.00 86.44 110 ALA A CA 1
ATOM 849 C C . ALA A 1 110 ? 16.690 -6.342 -8.062 1.00 86.44 110 ALA A C 1
ATOM 851 O O . ALA A 1 110 ? 17.172 -5.600 -8.906 1.00 86.44 110 ALA A O 1
ATOM 852 N N . GLN A 1 111 ? 17.102 -7.606 -7.919 1.00 84.12 111 GLN A N 1
ATOM 853 C CA . GLN A 1 111 ? 18.094 -8.204 -8.820 1.00 84.12 111 GLN A CA 1
ATOM 854 C C . GLN A 1 111 ? 17.592 -8.253 -10.265 1.00 84.12 111 GLN A C 1
ATOM 856 O O . GLN A 1 111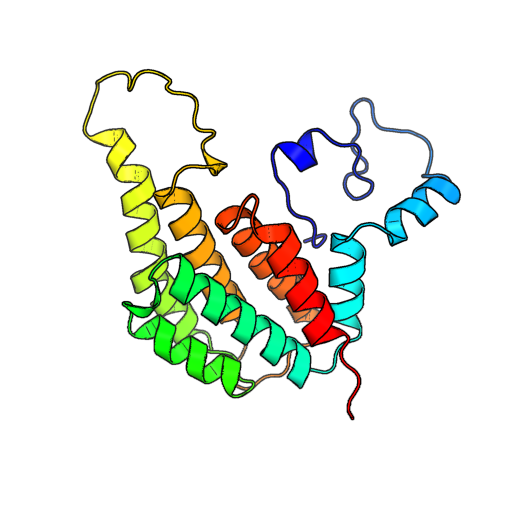 ? 18.354 -7.907 -11.154 1.00 84.12 111 GLN A O 1
ATOM 861 N N . GLU A 1 112 ? 16.322 -8.611 -10.492 1.00 82.00 112 GLU A N 1
ATOM 862 C CA . GLU A 1 112 ? 15.707 -8.602 -11.832 1.00 82.00 112 GLU A CA 1
ATOM 863 C C . GLU A 1 112 ? 15.792 -7.213 -12.488 1.00 82.00 112 GLU A C 1
ATOM 865 O O . GLU A 1 112 ? 16.174 -7.111 -13.645 1.00 82.00 112 GLU A O 1
ATOM 870 N N . VAL A 1 113 ? 15.514 -6.142 -11.736 1.00 78.69 113 VAL A N 1
ATOM 871 C CA . VAL A 1 113 ? 15.556 -4.758 -12.250 1.00 78.69 113 VAL A CA 1
ATOM 872 C C . VAL A 1 113 ? 16.967 -4.307 -12.628 1.00 78.69 113 VAL A C 1
ATOM 874 O O . VAL A 1 113 ? 17.129 -3.577 -13.594 1.00 78.69 113 VAL A O 1
ATOM 877 N N . PHE A 1 114 ? 17.983 -4.698 -11.855 1.00 70.69 114 PHE A N 1
ATOM 878 C CA . PHE A 1 114 ? 19.345 -4.169 -12.004 1.00 70.69 114 PHE A CA 1
ATOM 879 C C . PHE A 1 114 ? 20.332 -5.140 -12.679 1.00 70.69 114 PHE A C 1
ATOM 881 O O . PHE A 1 114 ? 21.504 -4.802 -12.801 1.00 70.69 114 PHE A O 1
ATOM 888 N N . HIS A 1 115 ? 19.917 -6.351 -13.071 1.00 63.44 115 HIS A N 1
ATOM 889 C CA . HIS A 1 115 ? 20.753 -7.277 -13.858 1.00 63.44 115 HIS A CA 1
ATOM 890 C C . HIS A 1 115 ? 20.545 -7.138 -15.372 1.00 63.44 115 HIS A C 1
ATOM 892 O O . HIS A 1 115 ? 21.508 -7.338 -16.108 1.00 63.44 115 HIS A O 1
ATOM 898 N N . ASP A 1 116 ? 19.358 -6.726 -15.832 1.00 53.69 116 ASP A N 1
ATOM 899 C CA . ASP A 1 116 ? 19.109 -6.456 -17.261 1.00 53.69 116 ASP A CA 1
ATOM 900 C C . ASP A 1 116 ? 19.929 -5.254 -17.791 1.00 53.69 116 ASP A C 1
ATOM 902 O O . ASP A 1 116 ? 20.146 -5.141 -18.994 1.00 53.69 116 ASP A O 1
ATOM 906 N N . ASP A 1 117 ? 20.461 -4.404 -16.902 1.00 51.66 117 ASP A N 1
ATOM 907 C CA . ASP A 1 117 ? 21.330 -3.265 -17.245 1.00 51.66 117 ASP A CA 1
ATOM 908 C C . ASP A 1 117 ? 22.834 -3.621 -17.351 1.00 51.66 117 ASP A C 1
ATOM 910 O O . ASP A 1 117 ? 23.614 -2.820 -17.871 1.00 51.66 117 ASP A O 1
ATOM 914 N N . GLU A 1 118 ? 23.287 -4.777 -16.839 1.00 49.66 118 GLU A N 1
ATOM 915 C CA . GLU A 1 118 ? 24.728 -5.094 -16.721 1.00 49.66 118 GLU A CA 1
ATOM 916 C C . GLU A 1 118 ? 25.262 -6.107 -17.753 1.00 49.66 118 GLU A C 1
ATOM 918 O O . GLU A 1 118 ? 26.477 -6.138 -17.977 1.00 49.66 118 GLU A O 1
ATOM 923 N N . GLU A 1 119 ? 24.420 -6.933 -18.390 1.00 49.94 119 GLU A N 1
ATOM 924 C CA . GLU A 1 119 ? 24.905 -7.997 -19.295 1.00 49.94 119 GLU A CA 1
ATOM 925 C C . GLU A 1 119 ? 25.130 -7.561 -20.748 1.00 49.94 119 GLU A C 1
ATOM 927 O O . GLU A 1 119 ? 26.029 -8.103 -21.398 1.00 49.94 119 GLU A O 1
ATOM 932 N N . ASP A 1 120 ? 24.443 -6.529 -21.233 1.00 46.94 120 ASP A N 1
ATOM 933 C CA . ASP A 1 120 ? 24.611 -6.064 -22.605 1.00 46.94 120 ASP A CA 1
ATOM 934 C C . ASP A 1 120 ? 25.232 -4.666 -22.611 1.00 46.94 120 ASP A C 1
ATOM 936 O O . ASP A 1 120 ? 24.570 -3.646 -22.457 1.00 46.94 120 ASP A O 1
ATOM 940 N N . GLY A 1 121 ? 26.542 -4.602 -22.869 1.00 48.19 121 GLY A N 1
ATOM 941 C CA . GLY A 1 121 ? 27.247 -3.373 -23.261 1.00 48.19 121 GLY A CA 1
ATOM 942 C C . GLY A 1 121 ? 26.793 -2.809 -24.618 1.00 48.19 121 GLY A C 1
ATOM 943 O O . GLY A 1 121 ? 27.577 -2.154 -25.306 1.00 48.19 121 GLY A O 1
ATOM 944 N N . GLU A 1 122 ? 25.561 -3.100 -25.024 1.00 44.47 122 GLU A N 1
ATOM 945 C CA . GLU A 1 122 ? 24.878 -2.490 -26.145 1.00 44.47 122 GLU A CA 1
ATOM 946 C C . GLU A 1 122 ? 24.047 -1.341 -25.579 1.00 44.47 122 GLU A C 1
ATOM 948 O O . GLU A 1 122 ? 23.232 -1.528 -24.681 1.00 44.47 122 GLU A O 1
ATOM 953 N N . GLU A 1 123 ? 24.296 -0.126 -26.074 1.00 48.22 123 GLU A N 1
ATOM 954 C CA . GLU A 1 123 ? 23.404 1.014 -25.885 1.00 48.22 123 GLU A CA 1
ATOM 955 C C . GLU A 1 123 ? 21.998 0.572 -26.309 1.00 48.22 123 GLU A C 1
ATOM 957 O O . GLU A 1 123 ? 21.673 0.606 -27.498 1.00 48.22 123 GLU A O 1
ATOM 962 N N . ASN A 1 124 ? 21.188 0.107 -25.352 1.00 43.84 124 ASN A N 1
ATOM 963 C CA . ASN A 1 124 ? 19.804 -0.239 -25.606 1.00 43.84 124 ASN A CA 1
ATOM 964 C C . ASN A 1 124 ? 19.152 1.028 -26.138 1.00 43.84 124 ASN A C 1
ATOM 966 O O . ASN A 1 124 ? 19.035 2.046 -25.450 1.00 43.84 124 ASN A O 1
ATOM 970 N N . SER A 1 125 ? 18.846 0.973 -27.432 1.00 42.22 125 SER A N 1
ATOM 971 C CA . SER A 1 125 ? 18.225 2.041 -28.184 1.00 42.22 125 SER A CA 1
ATOM 972 C C . SER A 1 125 ? 17.059 2.578 -27.375 1.00 42.22 125 SER A C 1
ATOM 974 O O . SER A 1 125 ? 16.175 1.813 -26.996 1.00 42.22 125 SER A O 1
ATOM 976 N N . ALA A 1 126 ? 17.112 3.879 -27.107 1.00 43.44 126 ALA A N 1
ATOM 977 C CA . ALA A 1 126 ? 16.133 4.664 -26.380 1.00 43.44 126 ALA A CA 1
ATOM 978 C C . ALA A 1 126 ? 14.735 4.611 -27.028 1.00 43.44 126 ALA A C 1
ATOM 980 O O . ALA A 1 126 ? 14.268 5.597 -27.590 1.00 43.44 126 ALA A O 1
ATOM 981 N N . ASP A 1 127 ? 14.054 3.474 -26.919 1.00 46.09 127 ASP A N 1
ATOM 982 C CA . ASP A 1 127 ? 12.602 3.378 -27.027 1.00 46.09 127 ASP A CA 1
ATOM 983 C C . ASP A 1 127 ? 12.011 3.705 -25.643 1.00 46.09 127 ASP A C 1
ATOM 985 O O . ASP A 1 127 ? 11.583 2.837 -24.892 1.00 46.09 127 ASP A O 1
ATOM 989 N N . ASP A 1 128 ? 12.112 4.992 -25.293 1.00 48.38 128 ASP A N 1
ATOM 990 C CA . ASP A 1 128 ? 11.104 5.888 -24.694 1.00 48.38 128 ASP A CA 1
ATOM 991 C C . ASP A 1 128 ? 10.094 5.389 -23.628 1.00 48.38 128 ASP A C 1
ATOM 993 O O . ASP A 1 128 ? 9.098 6.066 -23.363 1.00 48.38 128 ASP A O 1
ATOM 997 N N . LEU A 1 129 ? 10.317 4.264 -22.949 1.00 51.09 129 LEU A N 1
ATOM 998 C CA . LEU A 1 129 ? 9.615 3.969 -21.701 1.00 51.09 129 LEU A CA 1
ATOM 999 C C . LEU A 1 129 ? 10.338 4.692 -20.563 1.00 51.09 129 LEU A C 1
ATOM 1001 O O . LEU A 1 129 ? 11.504 4.430 -20.273 1.00 51.09 129 LEU A O 1
ATOM 1005 N N . SER A 1 130 ? 9.641 5.625 -19.908 1.00 66.50 130 SER A N 1
ATOM 1006 C CA . SER A 1 130 ? 10.094 6.180 -18.627 1.00 66.50 130 SER A CA 1
ATOM 1007 C C . SER A 1 130 ? 10.445 5.022 -17.689 1.00 66.50 130 SER A C 1
ATOM 1009 O O . SER A 1 130 ? 9.697 4.052 -17.635 1.00 66.50 130 SER A O 1
ATOM 1011 N N . PHE A 1 131 ? 11.529 5.120 -16.916 1.00 69.00 131 PHE A N 1
ATOM 1012 C CA . PHE A 1 131 ? 11.918 4.122 -15.904 1.00 69.00 131 PHE A CA 1
ATOM 1013 C C . PHE A 1 131 ? 10.750 3.703 -14.982 1.00 69.00 131 PHE A C 1
ATOM 1015 O O . PHE A 1 131 ? 10.675 2.568 -14.527 1.00 69.00 131 PHE A O 1
ATOM 1022 N N . GLU A 1 132 ? 9.778 4.595 -14.757 1.00 71.31 132 GLU A N 1
ATOM 1023 C CA . GLU A 1 132 ? 8.558 4.329 -13.975 1.00 71.31 132 GLU A CA 1
ATOM 1024 C C . GLU A 1 132 ? 7.541 3.391 -14.679 1.00 71.31 132 GLU A C 1
ATOM 1026 O O . GLU A 1 132 ? 6.598 2.890 -14.060 1.00 71.31 132 GLU A O 1
ATOM 1031 N N . GLN A 1 133 ? 7.708 3.154 -15.980 1.00 77.81 133 GLN A N 1
ATOM 1032 C CA . GLN A 1 133 ? 6.894 2.263 -16.815 1.00 77.81 133 GLN A CA 1
ATOM 1033 C C . GLN A 1 133 ? 7.535 0.886 -17.021 1.00 77.81 133 GLN A C 1
ATOM 1035 O O . GLN A 1 133 ? 6.894 0.000 -17.590 1.00 77.81 133 GLN A O 1
ATOM 1040 N N . ASP A 1 134 ? 8.761 0.685 -16.535 1.00 84.81 134 ASP A N 1
ATOM 1041 C CA . ASP A 1 134 ? 9.435 -0.606 -16.580 1.00 84.81 134 ASP A CA 1
ATOM 1042 C C . ASP A 1 134 ? 8.645 -1.656 -15.755 1.00 84.81 134 ASP A C 1
ATOM 1044 O O . ASP A 1 134 ? 8.396 -1.456 -14.556 1.00 84.81 134 ASP A O 1
ATOM 1048 N N . PRO A 1 135 ? 8.236 -2.793 -16.356 1.00 89.06 135 PRO A N 1
ATOM 1049 C CA . PRO A 1 135 ? 7.473 -3.826 -15.658 1.00 89.06 135 PRO A CA 1
ATOM 1050 C C . PRO A 1 135 ? 8.203 -4.474 -14.473 1.00 89.06 135 PRO A C 1
ATOM 1052 O O . PRO A 1 135 ? 7.553 -4.821 -13.480 1.00 89.06 135 PRO A O 1
ATOM 1055 N N . ALA A 1 136 ? 9.521 -4.670 -14.559 1.00 87.75 136 ALA A N 1
ATOM 1056 C CA . ALA A 1 136 ? 10.334 -5.199 -13.469 1.00 87.75 136 ALA A CA 1
ATOM 1057 C C . ALA A 1 136 ? 10.405 -4.176 -12.330 1.00 87.75 136 ALA A C 1
ATOM 1059 O O . ALA A 1 136 ? 10.191 -4.529 -11.164 1.00 87.75 136 ALA A O 1
ATOM 1060 N N . TRP A 1 137 ? 10.590 -2.893 -12.659 1.00 89.25 137 TRP A N 1
ATOM 1061 C CA . TRP A 1 137 ? 10.584 -1.824 -11.663 1.00 89.25 137 TRP A CA 1
ATOM 1062 C C . TRP A 1 137 ? 9.235 -1.732 -10.944 1.00 89.25 137 TRP A C 1
ATOM 1064 O O . TRP A 1 137 ? 9.185 -1.757 -9.712 1.00 89.25 137 TRP A O 1
ATOM 1074 N N . GLN A 1 138 ? 8.123 -1.719 -11.682 1.00 92.38 138 GLN A N 1
ATOM 1075 C CA . GLN A 1 138 ? 6.775 -1.687 -11.103 1.00 92.38 138 GLN A CA 1
ATOM 1076 C C . GLN A 1 138 ? 6.515 -2.898 -10.199 1.00 92.38 138 GLN A C 1
ATOM 1078 O O . GLN A 1 138 ? 5.957 -2.773 -9.103 1.00 92.38 138 GLN A O 1
ATOM 1083 N N . ARG A 1 139 ? 6.975 -4.080 -10.620 1.00 94.00 139 ARG A N 1
ATOM 1084 C CA . ARG A 1 139 ? 6.886 -5.315 -9.835 1.00 94.00 139 ARG A CA 1
ATOM 1085 C C . ARG A 1 139 ? 7.695 -5.219 -8.538 1.00 94.00 139 ARG A C 1
ATOM 1087 O O . ARG A 1 139 ? 7.191 -5.628 -7.489 1.00 94.00 139 ARG A O 1
ATOM 1094 N N . MET A 1 140 ? 8.896 -4.640 -8.570 1.00 93.25 140 MET A N 1
ATOM 1095 C CA . MET A 1 140 ? 9.696 -4.360 -7.373 1.00 93.25 140 MET A CA 1
ATOM 1096 C C . MET A 1 140 ? 8.972 -3.383 -6.434 1.00 93.25 140 MET A C 1
ATOM 1098 O O . MET A 1 140 ? 8.865 -3.659 -5.236 1.00 93.25 140 MET A O 1
ATOM 1102 N N . GLN A 1 141 ? 8.413 -2.287 -6.960 1.00 94.38 141 GLN A N 1
ATOM 1103 C CA . GLN A 1 141 ? 7.634 -1.322 -6.172 1.00 94.38 141 GLN A CA 1
ATOM 1104 C C . GLN A 1 141 ? 6.434 -1.991 -5.479 1.00 94.38 141 GLN A C 1
ATOM 1106 O O . GLN A 1 141 ? 6.193 -1.757 -4.293 1.00 94.38 141 GLN A O 1
ATOM 1111 N N . ALA A 1 142 ? 5.735 -2.904 -6.163 1.00 95.50 142 ALA A N 1
ATOM 1112 C CA . ALA A 1 142 ? 4.651 -3.691 -5.572 1.00 95.50 142 ALA A CA 1
ATOM 1113 C C . ALA A 1 142 ? 5.142 -4.588 -4.420 1.00 95.50 142 ALA A C 1
ATOM 1115 O O . ALA A 1 142 ? 4.478 -4.703 -3.385 1.00 95.50 142 ALA A O 1
ATOM 1116 N N . GLY A 1 143 ? 6.325 -5.193 -4.565 1.00 94.19 143 GLY A N 1
ATOM 1117 C CA . GLY A 1 143 ? 6.969 -5.967 -3.503 1.00 94.19 143 GLY A CA 1
ATOM 1118 C C . GLY A 1 143 ? 7.300 -5.124 -2.267 1.00 94.19 143 GLY A C 1
ATOM 1119 O O . GLY A 1 143 ? 7.011 -5.541 -1.141 1.00 94.19 143 GLY A O 1
ATOM 1120 N N . ILE A 1 144 ? 7.843 -3.919 -2.465 1.00 93.38 144 ILE A N 1
ATOM 1121 C CA . ILE A 1 144 ? 8.148 -2.970 -1.382 1.00 93.38 144 ILE A CA 1
ATOM 1122 C C . ILE A 1 144 ? 6.858 -2.522 -0.682 1.00 93.38 144 ILE A C 1
ATOM 1124 O O . ILE A 1 144 ? 6.781 -2.544 0.549 1.00 93.38 144 ILE A O 1
ATOM 1128 N N . ALA A 1 145 ? 5.812 -2.193 -1.444 1.00 94.31 145 ALA A N 1
ATOM 1129 C CA . ALA A 1 145 ? 4.509 -1.824 -0.895 1.00 94.31 145 ALA A CA 1
ATOM 1130 C C . ALA A 1 145 ? 3.938 -2.925 0.017 1.00 94.31 145 ALA A C 1
ATOM 1132 O O . ALA A 1 145 ? 3.517 -2.638 1.140 1.00 94.31 145 ALA A O 1
ATOM 1133 N N . LEU A 1 146 ? 3.993 -4.193 -0.414 1.00 92.50 146 LEU A N 1
ATOM 1134 C CA . LEU A 1 146 ? 3.579 -5.346 0.397 1.00 92.50 146 LEU A CA 1
ATOM 1135 C C . LEU A 1 146 ? 4.406 -5.492 1.678 1.00 92.50 146 LEU A C 1
ATOM 1137 O O . LEU A 1 146 ? 3.852 -5.750 2.750 1.00 92.50 146 LEU A O 1
ATOM 1141 N N . GLN A 1 147 ? 5.724 -5.313 1.589 1.00 91.56 147 GLN A N 1
ATOM 1142 C CA . GLN A 1 147 ? 6.614 -5.359 2.746 1.00 91.56 147 GLN A CA 1
ATOM 1143 C C . GLN A 1 147 ? 6.249 -4.306 3.794 1.00 91.56 147 GLN A C 1
ATOM 1145 O O . GLN A 1 147 ? 6.188 -4.614 4.989 1.00 91.56 147 GLN A O 1
ATOM 1150 N N . ILE A 1 148 ? 5.978 -3.078 3.358 1.00 89.31 148 ILE A N 1
ATOM 1151 C CA . ILE A 1 148 ? 5.609 -1.976 4.246 1.00 89.31 148 ILE A CA 1
ATOM 1152 C C . ILE A 1 148 ? 4.200 -2.192 4.816 1.00 89.31 148 ILE A C 1
ATOM 1154 O O . ILE A 1 148 ? 4.006 -2.054 6.026 1.00 89.31 148 ILE A O 1
ATOM 1158 N N . ALA A 1 149 ? 3.236 -2.621 3.995 1.00 87.50 149 ALA A N 1
ATOM 1159 C CA . ALA A 1 149 ? 1.882 -2.962 4.437 1.00 87.50 149 ALA A CA 1
ATOM 1160 C C . ALA A 1 149 ? 1.874 -4.077 5.501 1.00 87.50 149 ALA A C 1
ATOM 1162 O O . ALA A 1 149 ? 1.053 -4.069 6.419 1.00 87.50 149 ALA A O 1
ATOM 1163 N N . ALA A 1 150 ? 2.822 -5.012 5.439 1.00 84.62 150 ALA A N 1
ATOM 1164 C CA . ALA A 1 150 ? 2.970 -6.091 6.414 1.00 84.62 150 ALA A CA 1
ATOM 1165 C C . ALA A 1 150 ? 3.625 -5.657 7.743 1.00 84.62 150 ALA A C 1
ATOM 1167 O O . ALA A 1 150 ? 3.544 -6.387 8.742 1.00 84.62 150 ALA A O 1
ATOM 1168 N N . ARG A 1 151 ? 4.300 -4.500 7.765 1.00 82.38 151 ARG A N 1
ATOM 1169 C CA . ARG A 1 151 ? 5.187 -4.071 8.852 1.00 82.38 151 ARG A CA 1
ATOM 1170 C C . ARG A 1 151 ? 4.413 -3.577 10.075 1.00 82.38 151 ARG A C 1
ATOM 1172 O O . ARG A 1 151 ? 3.394 -2.909 9.963 1.00 82.38 151 ARG A O 1
ATOM 1179 N N . GLY A 1 152 ? 4.921 -3.912 11.258 1.00 68.88 152 GLY A N 1
ATOM 1180 C CA . GLY A 1 152 ? 4.351 -3.532 12.554 1.00 68.88 152 GLY A CA 1
ATOM 1181 C C . GLY A 1 152 ? 4.474 -4.660 13.585 1.00 68.88 152 GLY A C 1
ATOM 1182 O O . GLY A 1 152 ? 4.811 -5.793 13.217 1.00 68.88 152 GLY A O 1
ATOM 1183 N N . PRO A 1 153 ? 4.231 -4.388 14.879 1.00 58.66 153 PRO A N 1
ATOM 1184 C CA . PRO A 1 153 ? 4.221 -5.421 15.907 1.00 58.66 153 PRO A CA 1
ATOM 1185 C C . PRO A 1 153 ? 3.089 -6.417 15.628 1.00 58.66 153 PRO A C 1
ATOM 1187 O O . PRO A 1 153 ? 1.960 -6.027 15.332 1.00 58.66 153 PRO A O 1
ATOM 1190 N N . LYS A 1 154 ? 3.381 -7.718 15.709 1.00 58.78 154 LYS A N 1
ATOM 1191 C CA . LYS A 1 154 ? 2.395 -8.775 15.443 1.00 58.78 154 LYS A CA 1
ATOM 1192 C C . LYS A 1 154 ? 1.178 -8.610 16.360 1.00 58.78 154 LYS A C 1
ATOM 1194 O O . LYS A 1 154 ? 1.328 -8.605 17.576 1.00 58.78 154 LYS A O 1
ATOM 1199 N N . GLY A 1 155 ? -0.014 -8.533 15.767 1.00 56.97 155 GLY A N 1
ATOM 1200 C CA . GLY A 1 155 ? -1.279 -8.407 16.503 1.00 56.97 155 GLY A CA 1
ATOM 1201 C C . GLY A 1 155 ? -1.533 -7.041 17.150 1.00 56.97 155 GLY A C 1
ATOM 1202 O O . GLY A 1 155 ? -2.458 -6.941 17.948 1.00 56.97 155 GLY A O 1
ATOM 1203 N N . ALA A 1 156 ? -0.732 -6.016 16.839 1.00 64.06 156 ALA A N 1
ATOM 1204 C CA . ALA A 1 156 ? -1.002 -4.647 17.261 1.00 64.06 156 ALA A CA 1
ATOM 1205 C C . ALA A 1 156 ? -1.881 -3.912 16.243 1.00 64.06 156 ALA A C 1
ATOM 1207 O O . ALA A 1 156 ? -1.700 -4.061 15.028 1.00 64.06 156 ALA A O 1
ATOM 1208 N N . ALA A 1 157 ? -2.778 -3.086 16.777 1.00 63.47 157 ALA A N 1
ATOM 1209 C CA . ALA A 1 157 ? -3.544 -2.116 16.022 1.00 63.47 157 ALA A CA 1
ATOM 1210 C C . ALA A 1 157 ? -2.637 -1.088 15.349 1.00 63.47 157 ALA A C 1
ATOM 1212 O O . ALA A 1 157 ? -1.567 -0.751 15.859 1.00 63.47 157 ALA A O 1
ATOM 1213 N N . LEU A 1 158 ? -3.108 -0.554 14.225 1.00 69.06 158 LEU A N 1
ATOM 1214 C CA . LEU A 1 158 ? -2.564 0.666 13.648 1.00 69.06 158 LEU A CA 1
ATOM 1215 C C . LEU A 1 158 ? -2.776 1.826 14.624 1.00 69.06 158 LEU A C 1
ATOM 1217 O O . LEU A 1 158 ? -3.905 2.163 14.976 1.00 69.06 158 LEU A O 1
ATOM 1221 N N . THR A 1 159 ? -1.684 2.437 15.066 1.00 69.00 159 THR A N 1
ATOM 1222 C CA . THR A 1 159 ? -1.723 3.653 15.878 1.00 69.00 159 THR A CA 1
ATOM 1223 C C . THR A 1 159 ? -1.401 4.875 15.024 1.00 69.00 159 THR A C 1
ATOM 1225 O O . THR A 1 159 ? -0.900 4.757 13.906 1.00 69.00 159 THR A O 1
ATOM 1228 N N . ALA A 1 160 ? -1.614 6.077 15.569 1.00 67.88 160 ALA A N 1
ATOM 1229 C CA . ALA A 1 160 ? -1.218 7.323 14.908 1.00 67.88 160 ALA A CA 1
ATOM 1230 C C . ALA A 1 160 ? 0.277 7.357 14.519 1.00 67.88 160 ALA A C 1
ATOM 1232 O O . ALA A 1 160 ? 0.648 8.023 13.556 1.00 67.88 160 ALA A O 1
ATOM 1233 N N . LEU A 1 161 ? 1.132 6.611 15.232 1.00 71.56 161 LEU A N 1
ATOM 1234 C CA . LEU A 1 161 ? 2.563 6.499 14.928 1.00 71.56 161 LEU A CA 1
ATOM 1235 C C . LEU A 1 161 ? 2.849 5.656 13.678 1.00 71.56 161 LEU A C 1
ATOM 1237 O O . LEU A 1 161 ? 3.897 5.822 13.060 1.00 71.56 161 LEU A O 1
ATOM 1241 N N . ASP A 1 162 ? 1.926 4.776 13.294 1.00 73.00 162 ASP A N 1
ATOM 1242 C CA . ASP A 1 162 ? 2.074 3.863 12.160 1.00 73.00 162 ASP A CA 1
ATOM 1243 C C . ASP A 1 162 ? 1.495 4.435 10.856 1.00 73.00 162 ASP A C 1
ATOM 1245 O O . ASP A 1 162 ? 1.752 3.907 9.774 1.00 73.00 162 ASP A O 1
ATOM 1249 N N . ILE A 1 163 ? 0.724 5.523 10.945 1.00 71.31 163 ILE A N 1
ATOM 1250 C CA . ILE A 1 163 ? 0.076 6.184 9.805 1.00 71.31 163 ILE A CA 1
ATOM 1251 C C . ILE A 1 163 ? 1.075 6.583 8.702 1.00 71.31 163 ILE A C 1
ATOM 1253 O O . ILE A 1 163 ? 0.789 6.301 7.538 1.00 71.31 163 ILE A O 1
ATOM 1257 N N . PRO A 1 164 ? 2.268 7.145 8.999 1.00 77.12 164 PRO A N 1
ATOM 1258 C CA . PRO A 1 164 ? 3.266 7.414 7.965 1.00 77.12 164 PRO A CA 1
ATOM 1259 C C . PRO A 1 164 ? 3.631 6.172 7.143 1.00 77.12 164 PRO A C 1
ATOM 1261 O O . PRO A 1 164 ? 3.710 6.255 5.926 1.00 77.12 164 PRO A O 1
ATOM 1264 N N . MET A 1 165 ? 3.756 5.003 7.779 1.00 77.38 165 MET A N 1
ATOM 1265 C CA . MET A 1 165 ? 4.078 3.762 7.070 1.00 77.38 165 MET A CA 1
ATOM 1266 C C . MET A 1 165 ? 2.937 3.277 6.170 1.00 77.38 165 MET A C 1
ATOM 1268 O O . MET A 1 165 ? 3.192 2.656 5.143 1.00 77.38 165 MET A O 1
ATOM 1272 N N . VAL A 1 166 ? 1.677 3.538 6.532 1.00 81.81 166 VAL A N 1
ATOM 1273 C CA . VAL A 1 166 ? 0.536 3.245 5.646 1.00 81.81 166 VAL A CA 1
ATOM 1274 C C . VAL A 1 166 ? 0.660 4.053 4.359 1.00 81.81 166 VAL A C 1
ATOM 1276 O O . VAL A 1 166 ? 0.474 3.508 3.273 1.00 81.81 166 VAL A O 1
ATOM 1279 N N . PHE A 1 167 ? 1.046 5.324 4.466 1.00 84.31 167 PHE A N 1
ATOM 1280 C CA . PHE A 1 167 ? 1.268 6.148 3.284 1.00 84.31 167 PHE A CA 1
ATOM 1281 C C . PHE A 1 167 ? 2.495 5.739 2.484 1.00 84.31 167 PHE A C 1
ATOM 1283 O O . PHE A 1 167 ? 2.451 5.822 1.263 1.00 84.31 167 PHE A O 1
ATOM 1290 N N . ASP A 1 168 ? 3.548 5.241 3.124 1.00 85.88 168 ASP A N 1
ATOM 1291 C CA . ASP A 1 168 ? 4.699 4.699 2.399 1.00 85.88 168 ASP A CA 1
ATOM 1292 C C . ASP A 1 168 ? 4.276 3.480 1.560 1.00 85.88 168 ASP A C 1
ATOM 1294 O O . ASP A 1 168 ? 4.628 3.376 0.386 1.00 85.88 168 ASP A O 1
ATOM 1298 N N . ALA A 1 169 ? 3.437 2.595 2.112 1.00 90.31 169 ALA A N 1
ATOM 1299 C CA . ALA A 1 169 ? 2.873 1.480 1.351 1.00 90.31 169 ALA A CA 1
ATOM 1300 C C . ALA A 1 169 ? 2.024 1.968 0.163 1.00 90.31 169 ALA A C 1
ATOM 1302 O O . ALA A 1 169 ? 2.140 1.427 -0.936 1.00 90.31 169 ALA A O 1
ATOM 1303 N N . TYR A 1 170 ? 1.202 3.003 0.360 1.00 91.31 170 TYR A N 1
ATOM 1304 C CA . TYR A 1 170 ? 0.386 3.597 -0.705 1.00 91.31 170 TYR A CA 1
ATOM 1305 C C . TYR A 1 170 ? 1.226 4.304 -1.767 1.00 91.31 170 TYR A C 1
ATOM 1307 O O . TYR A 1 170 ? 0.922 4.199 -2.951 1.00 91.31 170 TYR A O 1
ATOM 1315 N N . HIS A 1 171 ? 2.314 4.963 -1.372 1.00 89.31 171 HIS A N 1
ATOM 1316 C CA . HIS A 1 171 ? 3.260 5.581 -2.290 1.00 89.31 171 HIS A CA 1
ATOM 1317 C C . HIS A 1 171 ? 3.853 4.536 -3.237 1.00 89.31 171 HIS A C 1
ATOM 1319 O O . HIS A 1 171 ? 3.709 4.670 -4.451 1.00 89.31 171 HIS A O 1
ATOM 1325 N N . HIS A 1 172 ? 4.434 3.467 -2.689 1.00 93.00 172 HIS A N 1
ATOM 1326 C CA . HIS A 1 172 ? 5.022 2.389 -3.485 1.00 93.00 172 HIS A CA 1
ATOM 1327 C C . HIS A 1 172 ? 3.976 1.641 -4.324 1.00 93.00 172 HIS A C 1
ATOM 1329 O O . HIS A 1 172 ? 4.238 1.295 -5.472 1.00 93.00 172 HIS A O 1
ATOM 1335 N N . ALA A 1 173 ? 2.760 1.453 -3.804 1.00 93.62 173 ALA A N 1
ATOM 1336 C CA . ALA A 1 173 ? 1.659 0.906 -4.589 1.00 93.62 173 ALA A CA 1
ATOM 1337 C C . ALA A 1 173 ? 1.281 1.810 -5.765 1.00 93.62 173 ALA A C 1
ATOM 1339 O O . ALA A 1 173 ? 1.027 1.323 -6.862 1.00 93.62 173 ALA A O 1
ATOM 1340 N N . GLY A 1 174 ? 1.259 3.123 -5.548 1.00 92.06 174 GLY A N 1
ATOM 1341 C CA . GLY A 1 174 ? 1.000 4.093 -6.594 1.00 92.06 174 GLY A CA 1
ATOM 1342 C C . GLY A 1 174 ? 2.086 4.088 -7.667 1.00 92.06 174 GLY A C 1
ATOM 1343 O O . GLY A 1 174 ? 1.745 4.199 -8.837 1.00 92.06 174 GLY A O 1
ATOM 1344 N N . LEU A 1 175 ? 3.358 3.944 -7.286 1.00 91.06 175 LEU A N 1
ATOM 1345 C CA . LEU A 1 175 ? 4.460 3.778 -8.238 1.00 91.06 175 LEU A CA 1
ATOM 1346 C C . LEU A 1 175 ? 4.298 2.493 -9.059 1.00 91.06 175 LEU A C 1
ATOM 1348 O O . LEU A 1 175 ? 4.421 2.527 -10.276 1.00 91.06 175 LEU A O 1
ATOM 1352 N N . ALA A 1 176 ? 3.946 1.382 -8.410 1.00 93.50 176 ALA A N 1
ATOM 1353 C CA . ALA A 1 176 ? 3.711 0.116 -9.096 1.00 93.50 176 ALA A CA 1
ATOM 1354 C C . ALA A 1 176 ? 2.536 0.189 -10.082 1.00 93.50 176 ALA A C 1
ATOM 1356 O O . ALA A 1 176 ? 2.633 -0.288 -11.206 1.00 93.50 176 ALA A O 1
ATOM 1357 N N . LEU A 1 177 ? 1.409 0.764 -9.655 1.00 92.31 177 LEU A N 1
ATOM 1358 C CA . LEU A 1 177 ? 0.165 0.782 -10.426 1.00 92.31 177 LEU A CA 1
ATOM 1359 C C . LEU A 1 177 ? 0.146 1.847 -11.531 1.00 92.31 177 LEU A C 1
ATOM 1361 O O . LEU A 1 177 ? -0.675 1.738 -12.437 1.00 92.31 177 LEU A O 1
ATOM 1365 N N . GLY A 1 178 ? 1.001 2.873 -11.458 1.00 90.31 178 GLY A N 1
ATOM 1366 C CA . GLY A 1 178 ? 1.057 3.946 -12.453 1.00 90.31 178 GLY A CA 1
ATOM 1367 C C . GLY A 1 178 ? -0.314 4.593 -12.675 1.00 90.31 178 GLY A C 1
ATOM 1368 O O . GLY A 1 178 ? -0.915 5.130 -11.734 1.00 90.31 178 GLY A O 1
ATOM 1369 N N . ASP A 1 179 ? -0.816 4.487 -13.906 1.00 90.25 179 ASP A N 1
ATOM 1370 C CA . ASP A 1 179 ? -2.110 5.018 -14.356 1.00 90.25 179 ASP A CA 1
ATOM 1371 C C . ASP A 1 179 ? -3.323 4.341 -13.698 1.00 90.25 179 ASP A C 1
ATOM 1373 O O . ASP A 1 179 ? -4.399 4.935 -13.631 1.00 90.25 179 ASP A O 1
ATOM 1377 N N . ASP A 1 180 ? -3.162 3.128 -13.157 1.00 91.69 180 ASP A N 1
ATOM 1378 C CA . ASP A 1 180 ? -4.228 2.409 -12.449 1.00 91.69 180 ASP A CA 1
ATOM 1379 C C . ASP A 1 180 ? -4.394 2.912 -10.992 1.00 91.69 180 ASP A C 1
ATOM 1381 O O . ASP A 1 180 ? -5.400 2.626 -10.328 1.00 91.69 180 ASP A O 1
ATOM 1385 N N . TRP A 1 181 ? -3.437 3.697 -10.467 1.00 93.56 181 TRP A N 1
ATOM 1386 C CA . TRP A 1 181 ? -3.462 4.189 -9.082 1.00 93.56 181 TRP A CA 1
ATOM 1387 C C . TRP A 1 181 ? -4.713 5.001 -8.719 1.00 93.56 181 TRP A C 1
ATOM 1389 O O . TRP A 1 181 ? -5.274 4.741 -7.653 1.00 93.56 181 TRP A O 1
ATOM 1399 N N . PRO A 1 182 ? -5.207 5.956 -9.534 1.00 93.94 182 PRO A N 1
ATOM 1400 C CA . PRO A 1 182 ? -6.372 6.758 -9.169 1.00 93.94 182 PRO A CA 1
ATOM 1401 C C . PRO A 1 182 ? -7.613 5.914 -8.844 1.00 93.94 182 PRO A C 1
ATOM 1403 O O . PRO A 1 182 ? -8.336 6.236 -7.898 1.00 93.94 182 PRO A O 1
ATOM 1406 N N . ALA A 1 183 ? -7.834 4.816 -9.577 1.00 94.19 183 ALA A N 1
ATOM 1407 C CA . ALA A 1 183 ? -8.943 3.894 -9.336 1.00 94.19 183 ALA A CA 1
ATOM 1408 C C . ALA A 1 183 ? -8.739 3.066 -8.055 1.00 94.19 183 ALA A C 1
ATOM 1410 O O . ALA A 1 183 ? -9.667 2.915 -7.250 1.00 94.19 183 ALA A O 1
ATOM 1411 N N . ALA A 1 184 ? -7.515 2.578 -7.826 1.00 95.25 184 ALA A N 1
ATOM 1412 C CA . ALA A 1 184 ? -7.165 1.864 -6.601 1.00 95.25 184 ALA A CA 1
ATOM 1413 C C . ALA A 1 184 ? -7.313 2.769 -5.366 1.00 95.25 184 ALA A C 1
ATOM 1415 O O . ALA A 1 184 ? -7.981 2.400 -4.401 1.00 95.25 184 ALA A O 1
ATOM 1416 N N . ARG A 1 185 ? -6.780 3.994 -5.424 1.00 94.75 185 ARG A N 1
ATOM 1417 C CA . ARG A 1 185 ? -6.885 5.015 -4.375 1.00 94.75 185 ARG A CA 1
ATOM 1418 C C . ARG A 1 185 ? -8.331 5.306 -3.999 1.00 94.75 185 ARG A C 1
ATOM 1420 O O . ARG A 1 185 ? -8.659 5.371 -2.816 1.00 94.75 185 ARG A O 1
ATOM 1427 N N . GLU A 1 186 ? -9.199 5.482 -4.990 1.00 94.81 186 GLU A N 1
ATOM 1428 C CA . GLU A 1 186 ? -10.615 5.745 -4.740 1.00 94.81 186 GLU A CA 1
ATOM 1429 C C . GLU A 1 186 ? -11.302 4.548 -4.067 1.00 94.81 186 GLU A C 1
ATOM 1431 O O . GLU A 1 186 ? -12.066 4.732 -3.119 1.00 94.81 186 GLU A O 1
ATOM 1436 N N . THR A 1 187 ? -10.965 3.321 -4.468 1.00 96.12 187 THR A N 1
ATOM 1437 C CA . THR A 1 187 ? -11.459 2.102 -3.807 1.00 96.12 187 THR A CA 1
ATOM 1438 C C . THR A 1 187 ? -10.992 2.022 -2.350 1.00 96.12 187 THR A C 1
ATOM 1440 O O . THR A 1 187 ? -11.802 1.791 -1.451 1.00 96.12 187 THR A O 1
ATOM 1443 N N . LEU A 1 188 ? -9.712 2.306 -2.077 1.00 94.75 188 LEU A N 1
ATOM 1444 C CA . LEU A 1 188 ? -9.178 2.370 -0.711 1.00 94.75 188 LEU A CA 1
ATOM 1445 C C . LEU A 1 188 ? -9.913 3.420 0.127 1.00 94.75 188 LEU A C 1
ATOM 1447 O O . LEU A 1 188 ? -10.347 3.136 1.244 1.00 94.75 188 LEU A O 1
ATOM 1451 N N . ARG A 1 189 ? -10.124 4.617 -0.430 1.00 94.44 189 ARG A N 1
ATOM 1452 C CA . ARG A 1 189 ? -10.879 5.690 0.225 1.00 94.44 189 ARG A CA 1
ATOM 1453 C C . ARG A 1 189 ? -12.304 5.246 0.565 1.00 94.44 189 ARG A C 1
ATOM 1455 O O . ARG A 1 189 ? -12.789 5.557 1.655 1.00 94.44 189 ARG A O 1
ATOM 1462 N N . GLN A 1 190 ? -12.977 4.523 -0.329 1.00 95.31 190 GLN A N 1
ATOM 1463 C CA . GLN A 1 190 ? -14.321 3.989 -0.087 1.00 95.31 190 GLN A CA 1
ATOM 1464 C C . GLN A 1 190 ? -14.335 2.953 1.040 1.00 95.31 190 GLN A C 1
ATOM 1466 O O . GLN A 1 190 ? -15.186 3.053 1.922 1.00 95.31 190 GLN A O 1
ATOM 1471 N N . ILE A 1 191 ? -13.370 2.027 1.073 1.00 94.44 191 ILE A N 1
ATOM 1472 C CA . ILE A 1 191 ? -13.232 1.043 2.160 1.00 94.44 191 ILE A CA 1
ATOM 1473 C C . ILE A 1 191 ? -13.054 1.750 3.511 1.00 94.44 191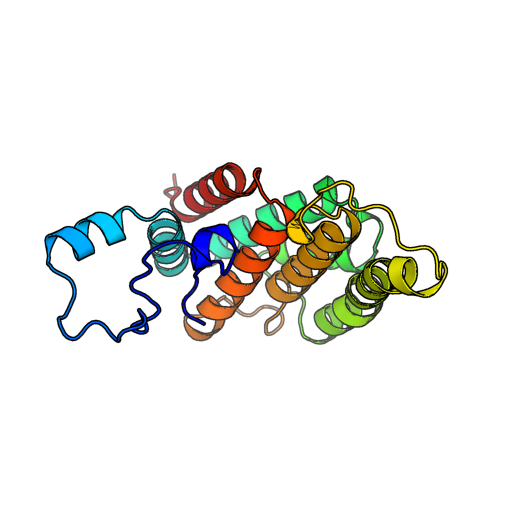 ILE A C 1
ATOM 1475 O O . ILE A 1 191 ? -13.714 1.398 4.487 1.00 94.44 191 ILE A O 1
ATOM 1479 N N . LEU A 1 192 ? -12.208 2.781 3.561 1.00 92.75 192 LEU A N 1
ATOM 1480 C CA . LEU A 1 192 ? -11.937 3.562 4.772 1.00 92.75 192 LEU A CA 1
ATOM 1481 C C . LEU A 1 192 ? -13.162 4.374 5.234 1.00 92.75 192 LEU A C 1
ATOM 1483 O O . LEU A 1 192 ? -13.438 4.462 6.434 1.00 92.75 192 LEU A O 1
ATOM 1487 N N . SER A 1 193 ? -13.924 4.924 4.284 1.00 91.81 193 SER A N 1
ATOM 1488 C CA . SER A 1 193 ? -15.057 5.826 4.551 1.00 91.81 193 SER A CA 1
ATOM 1489 C C . SER A 1 193 ? -16.408 5.120 4.725 1.00 91.81 193 SER A C 1
ATOM 1491 O O . SER A 1 193 ? -17.368 5.767 5.148 1.00 91.81 193 SER A O 1
ATOM 1493 N N . ALA A 1 194 ? -16.525 3.836 4.369 1.00 84.88 194 ALA A N 1
ATOM 1494 C CA . ALA A 1 194 ? -17.787 3.097 4.424 1.00 84.88 194 ALA A CA 1
ATOM 1495 C C . ALA A 1 194 ? -18.392 3.179 5.829 1.00 84.88 194 ALA A C 1
ATOM 1497 O O . ALA A 1 194 ? -17.688 2.962 6.800 1.00 84.88 194 ALA A O 1
ATOM 1498 N N . THR A 1 195 ? -19.673 3.501 5.990 1.00 68.56 195 THR A N 1
ATOM 1499 C CA . THR A 1 195 ? -20.303 3.565 7.322 1.00 68.56 195 THR A CA 1
ATOM 1500 C C . THR A 1 195 ? -20.634 2.149 7.809 1.00 68.56 195 THR A C 1
ATOM 1502 O O . THR A 1 195 ? -20.888 1.270 6.990 1.00 68.56 195 THR A O 1
ATOM 1505 N N . VAL A 1 196 ? -20.597 1.888 9.125 1.00 55.41 196 VAL A N 1
ATOM 1506 C CA . VAL A 1 196 ? -21.107 0.605 9.648 1.00 55.41 196 VAL A CA 1
ATOM 1507 C C . VAL A 1 196 ? -22.614 0.618 9.396 1.00 55.41 196 VAL A C 1
ATOM 1509 O O . VAL A 1 196 ? -23.284 1.525 9.889 1.00 55.41 196 VAL A O 1
ATOM 1512 N N . ALA A 1 197 ? -23.097 -0.312 8.573 1.00 40.09 197 ALA A N 1
ATOM 1513 C CA . ALA A 1 197 ? -24.523 -0.576 8.411 1.00 40.09 197 ALA A CA 1
ATOM 1514 C C . ALA A 1 197 ? -25.071 -1.309 9.641 1.00 40.09 197 ALA A C 1
ATOM 1516 O O . ALA A 1 197 ? -24.325 -2.151 10.195 1.00 40.09 197 ALA A O 1
#

Secondary structure (DSSP, 8-state):
--S----HHHHHS--TT----SS---SPPPHHHHHHHTT-HHHHHHHHHHHS-HHHHHHHHHHHHHHHHHHTTGGGSHHHHHHHHHHHTT---HHHHHHHHIIIIIHHHHHHHHHTTTS--S--------GGG-HHHHHHHHHHHHHHHH-SSTTPPPPTTTHHHHHHHHHHHHHHHGGGHHHHHHHHHHHHHPPP-

Sequence (197 aa):
MTGVRLTAEWLSGAHPYLTFQWPLATEPPTPEELAEHRNDPEVRLRDAVEAAPESRQFAALAHLAELLADRFRLGGFPVVRNVLADLASGRRAGAQRVGELAERLVAPLAQEVFHDDEEDGEENSADDLSFEQDPAWQRMQAGIALQIAARGPKGAALTALDIPMVFDAYHHAGLALGDDWPAARETLRQILSATVA

Radius of gyration: 18.35 Å; chains: 1; bounding box: 52×53×45 Å

Foldseek 3Di:
DQLDAPDPVVVVDDDPVDCDDVVRDPDHDDPVSVVVVCVPLSVLLLVLCVPFDLLLLLVLLLVLLVVLCVVLVVVVQPLSVQLSVQSNVSWAQAPVSLVCLVPPPQVVLVCVLPVVVPPDPDPPPPPDDDSLNDLSQLNNLSSVLSSLSRDDHTPDTDDPVSSVSPSSSLNSSCSSCPVCSVVSSVVSSCSSPPDDD

pLDDT: mean 77.02, std 17.21, range [37.94, 96.94]